Protein 3SV0 (pdb70)

Radius of gyration: 19.63 Å; Cα contacts (8 Å, |Δi|>4): 480; chains: 1; bounding box: 46×48×53 Å

InterPro domains:
  IPR000719 Protein kinase domain [PF00069] (10-227)
  IPR000719 Protein kinase domain [PS50011] (9-278)
  IPR000719 Protein kinase domain [SM00220] (9-287)
  IPR008271 Serine/threonine-protein kinase, active site [PS00108] (124-136)
  IPR011009 Protein kinase-like domain superfamily [SSF56112] (5-290)
  IPR017441 Protein kinase, ATP binding site [PS00107] (15-38)
  IPR050235 Casein kinase 1/Serine/threonine-protein kinase-like [PTHR11909] (13-423)

Structure (mmCIF, N/CA/C/O backbone):
data_3SV0
#
_entry.id   3SV0
#
_cell.length_a   108.828
_cell.length_b   69.604
_cell.length_c   55.849
_cell.angle_alpha   90.00
_cell.angle_beta   109.47
_cell.angle_gamma   90.00
#
_symmetry.space_group_name_H-M   'C 1 2 1'
#
loop_
_entity.id
_entity.type
_entity.pdbx_description
1 polymer 'Casein kinase I-like'
2 water water
#
loop_
_atom_site.group_PDB
_atom_site.id
_atom_site.type_symbol
_atom_site.label_atom_id
_atom_site.label_alt_id
_atom_site.label_comp_id
_atom_site.label_asym_id
_atom_site.label_entity_id
_atom_site.label_seq_id
_atom_site.pdbx_PDB_ins_code
_atom_site.Cartn_x
_atom_site.Cartn_y
_atom_site.Cartn_z
_atom_site.occupancy
_atom_site.B_iso_or_equiv
_atom_site.auth_seq_id
_atom_site.auth_comp_id
_atom_site.auth_asym_id
_atom_site.auth_atom_id
_atom_site.pdbx_PDB_model_num
ATOM 1 N N . GLU A 1 2 ? 41.298 -0.849 40.666 1.00 69.50 2 GLU A N 1
ATOM 2 C CA . GLU A 1 2 ? 41.962 0.161 39.794 1.00 69.37 2 GLU A CA 1
ATOM 3 C C . GLU A 1 2 ? 40.911 1.211 39.346 1.00 68.22 2 GLU A C 1
ATOM 4 O O . GLU A 1 2 ? 40.173 1.697 40.213 1.00 68.32 2 GLU A O 1
ATOM 10 N N . PRO A 1 3 ? 40.852 1.587 38.032 1.00 66.95 3 PRO A N 1
ATOM 11 C CA . PRO A 1 3 ? 39.707 2.402 37.563 1.00 65.70 3 PRO A CA 1
ATOM 12 C C . PRO A 1 3 ? 38.304 1.830 37.874 1.00 64.08 3 PRO A C 1
ATOM 13 O O . PRO A 1 3 ? 37.984 0.701 37.493 1.00 64.05 3 PRO A O 1
ATOM 17 N N . ARG A 1 4 ? 37.501 2.632 38.571 1.00 61.98 4 ARG A N 1
ATOM 18 C CA . ARG A 1 4 ? 36.124 2.291 38.940 1.00 59.99 4 ARG A CA 1
ATOM 19 C C . ARG A 1 4 ? 35.152 3.386 38.473 1.00 57.84 4 ARG A C 1
ATOM 20 O O . ARG A 1 4 ? 35.511 4.555 38.409 1.00 57.78 4 ARG A O 1
ATOM 28 N N . VAL A 1 5 ? 33.924 2.998 38.150 1.00 55.19 5 VAL A N 1
ATOM 29 C CA . VAL A 1 5 ? 32.852 3.930 37.798 1.00 52.50 5 VAL A CA 1
ATOM 30 C C . VAL A 1 5 ? 31.841 3.863 38.923 1.00 52.07 5 VAL A C 1
ATOM 31 O O . VAL A 1 5 ? 31.439 2.766 39.361 1.00 51.59 5 VAL A O 1
ATOM 35 N N . GLY A 1 6 ? 31.431 5.033 39.396 1.00 50.42 6 GLY A N 1
ATOM 36 C CA . GLY A 1 6 ? 30.772 5.148 40.673 1.00 49.91 6 GLY A CA 1
ATOM 37 C C . GLY A 1 6 ? 31.739 4.489 41.639 1.00 50.14 6 GLY A C 1
ATOM 38 O O . GLY A 1 6 ? 32.981 4.494 41.446 1.00 50.58 6 GLY A O 1
ATOM 39 N N . ASN A 1 7 ? 31.208 3.869 42.656 1.00 49.09 7 ASN A N 1
ATOM 40 C CA . ASN A 1 7 ? 32.122 3.029 43.421 1.00 49.33 7 ASN A CA 1
ATOM 41 C C . ASN A 1 7 ? 31.676 1.589 43.228 1.00 48.44 7 ASN A C 1
ATOM 42 O O . ASN A 1 7 ? 31.792 0.800 44.155 1.00 48.41 7 ASN A O 1
ATOM 47 N N . LYS A 1 8 ? 31.151 1.254 42.031 1.00 47.27 8 LYS A N 1
ATOM 48 C CA . LYS A 1 8 ? 30.451 -0.057 41.831 1.00 47.47 8 LYS A CA 1
ATOM 49 C C . LYS A 1 8 ? 30.879 -0.922 40.637 1.00 46.43 8 LYS A C 1
ATOM 50 O O . LYS A 1 8 ? 30.623 -2.139 40.636 1.00 47.10 8 LYS A O 1
ATOM 56 N N . PHE A 1 9 ? 31.470 -0.320 39.612 1.00 44.79 9 PHE A N 1
ATOM 57 C CA . PHE A 1 9 ? 31.970 -1.079 38.446 1.00 44.69 9 PHE A CA 1
ATOM 58 C C . PHE A 1 9 ? 33.436 -0.777 38.213 1.00 46.28 9 PHE A C 1
ATOM 59 O O . PHE A 1 9 ? 33.898 0.313 38.529 1.00 45.56 9 PHE A O 1
ATOM 67 N N . ARG A 1 10 ? 34.152 -1.743 37.649 1.00 48.19 10 ARG A N 1
ATOM 68 C CA . ARG A 1 10 ? 35.537 -1.573 37.228 1.00 50.38 10 ARG A CA 1
ATOM 69 C C . ARG A 1 10 ? 35.521 -1.511 35.700 1.00 51.74 10 ARG A C 1
ATOM 70 O O . ARG A 1 10 ? 34.729 -2.235 35.095 1.00 51.07 10 ARG A O 1
ATOM 78 N N . LEU A 1 11 ? 36.360 -0.667 35.080 1.00 53.96 11 LEU A N 1
ATOM 79 C CA . LEU A 1 11 ? 36.491 -0.588 33.586 1.00 57.35 11 LEU A CA 1
ATOM 80 C C . LEU A 1 11 ? 37.554 -1.518 32.998 1.00 59.57 11 LEU A C 1
ATOM 81 O O . LEU A 1 11 ? 38.633 -1.630 33.579 1.00 60.61 11 LEU A O 1
ATOM 86 N N . GLY A 1 12 ? 37.327 -2.095 31.813 1.00 61.78 12 GLY A N 1
ATOM 87 C CA . GLY A 1 12 ? 38.337 -2.982 31.198 1.00 64.26 12 GLY A CA 1
ATOM 88 C C . GLY A 1 12 ? 38.570 -2.898 29.688 1.00 66.27 12 GLY A C 1
ATOM 89 O O . GLY A 1 12 ? 38.634 -1.815 29.132 1.00 66.78 12 GLY A O 1
ATOM 90 N N . ARG A 1 13 ? 38.732 -4.048 29.035 1.00 68.27 13 ARG A N 1
ATOM 91 C CA . ARG A 1 13 ? 38.875 -4.133 27.572 1.00 70.73 13 ARG A CA 1
ATOM 92 C C . ARG A 1 13 ? 38.004 -3.108 26.851 1.00 71.29 13 ARG A C 1
ATOM 93 O O . ARG A 1 13 ? 36.801 -3.043 27.102 1.00 71.39 13 ARG A O 1
ATOM 101 N N . LYS A 1 14 ? 38.604 -2.334 25.947 1.00 71.92 14 LYS A N 1
ATOM 102 C CA . LYS A 1 14 ? 37.852 -1.486 25.008 1.00 72.70 14 LYS A CA 1
ATOM 103 C C . LYS A 1 14 ? 37.137 -2.269 23.906 1.00 73.19 14 LYS A C 1
ATOM 104 O O . LYS A 1 14 ? 37.620 -2.330 22.776 1.00 73.34 14 LYS A O 1
ATOM 110 N N . ILE A 1 15 ? 35.972 -2.827 24.208 1.00 73.77 15 ILE A N 1
ATOM 111 C CA . ILE A 1 15 ? 35.217 -3.604 23.217 1.00 74.53 15 ILE A CA 1
ATOM 112 C C . ILE A 1 15 ? 34.580 -2.822 22.049 1.00 75.23 15 ILE A C 1
ATOM 113 O O . ILE A 1 15 ? 33.709 -3.345 21.350 1.00 75.42 15 ILE A O 1
ATOM 118 N N . GLY A 1 16 ? 35.007 -1.585 21.816 1.00 76.01 16 GLY A N 1
ATOM 119 C CA . GLY A 1 16 ? 34.520 -0.840 20.646 1.00 76.73 16 GLY A CA 1
ATOM 120 C C . GLY A 1 16 ? 34.206 0.625 20.888 1.00 77.14 16 GLY A C 1
ATOM 121 O O . GLY A 1 16 ? 34.670 1.219 21.867 1.00 77.35 16 GLY A O 1
ATOM 122 N N . SER A 1 17 ? 33.423 1.208 19.980 1.00 77.56 17 SER A N 1
ATOM 123 C CA . SER A 1 17 ? 33.022 2.617 20.071 1.00 77.82 17 SER A CA 1
ATOM 124 C C . SER A 1 17 ? 31.658 2.898 19.402 1.00 78.06 17 SER A C 1
ATOM 125 O O . SER A 1 17 ? 30.813 1.997 19.285 1.00 78.26 17 SER A O 1
ATOM 128 N N . GLY A 1 18 ? 31.454 4.148 18.984 1.00 78.03 18 GLY A N 1
ATOM 129 C CA . GLY A 1 18 ? 30.196 4.611 18.392 1.00 77.64 18 GLY A CA 1
ATOM 130 C C . GLY A 1 18 ? 30.288 6.116 18.218 1.00 77.31 18 GLY A C 1
ATOM 131 O O . GLY A 1 18 ? 31.328 6.704 18.533 1.00 77.22 18 GLY A O 1
ATOM 132 N N . SER A 1 19 ? 29.211 6.742 17.731 1.00 77.08 19 SER A N 1
ATOM 133 C CA . SER A 1 19 ? 29.197 8.200 17.498 1.00 76.91 19 SER A CA 1
ATOM 134 C C . SER A 1 19 ? 29.517 9.022 18.770 1.00 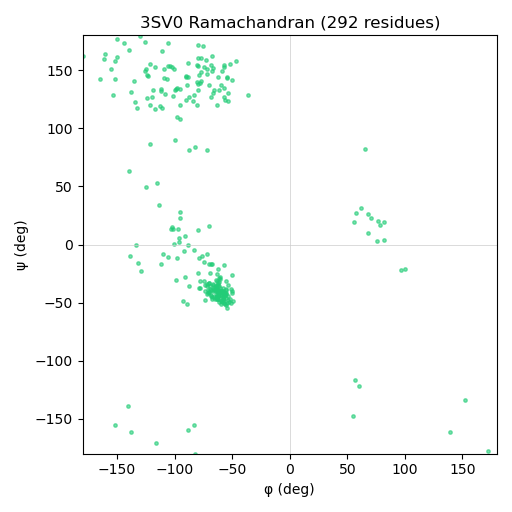76.40 19 SER A C 1
ATOM 135 O O . SER A 1 19 ? 30.395 9.888 18.748 1.00 76.50 19 SER A O 1
ATOM 138 N N . PHE A 1 20 ? 28.820 8.721 19.870 1.00 75.68 20 PHE A N 1
ATOM 139 C CA . PHE A 1 20 ? 29.074 9.340 21.190 1.00 74.93 20 PHE A CA 1
ATOM 140 C C . PHE A 1 20 ? 30.555 9.315 21.660 1.00 74.43 20 PHE A C 1
ATOM 141 O O . PHE A 1 20 ? 31.062 10.311 22.215 1.00 74.69 20 PHE A O 1
ATOM 149 N N . GLY A 1 21 ? 31.224 8.180 21.440 1.00 73.48 21 GLY A N 1
ATOM 150 C CA . GLY A 1 21 ? 32.559 7.926 21.974 1.00 72.33 21 GLY A CA 1
ATOM 151 C C . GLY A 1 21 ? 32.795 6.438 22.180 1.00 71.92 21 GLY A C 1
ATOM 152 O O . GLY A 1 21 ? 32.459 5.614 21.318 1.00 71.92 21 GLY A O 1
ATOM 153 N N . GLU A 1 22 ? 33.339 6.084 23.340 1.00 70.82 22 GLU A N 1
ATOM 154 C CA . GLU A 1 22 ? 33.895 4.747 23.525 1.00 69.96 22 GLU A CA 1
ATOM 155 C C . GLU A 1 22 ? 33.060 3.759 24.356 1.00 68.10 22 GLU A C 1
ATOM 156 O O . GLU A 1 22 ? 32.258 4.164 25.214 1.00 67.50 22 GLU A O 1
ATOM 162 N N . ILE A 1 23 ? 33.262 2.467 24.067 1.00 65.65 23 ILE A N 1
ATOM 163 C CA . ILE A 1 23 ? 32.602 1.358 24.773 1.00 63.50 23 ILE A CA 1
ATOM 164 C C . ILE A 1 23 ? 33.642 0.439 25.434 1.00 62.25 23 ILE A C 1
ATOM 165 O O . ILE A 1 23 ? 34.582 -0.029 24.771 1.00 61.96 23 ILE A O 1
ATOM 170 N N . TYR A 1 24 ? 33.474 0.207 26.738 1.00 60.26 24 TYR A N 1
ATOM 171 C CA . TYR A 1 24 ? 34.371 -0.644 27.543 1.00 59.25 24 TYR A CA 1
ATOM 172 C C . TYR A 1 24 ? 33.638 -1.822 28.194 1.00 57.62 24 TYR A C 1
ATOM 173 O O . TYR A 1 24 ? 32.432 -1.760 28.454 1.00 56.57 24 TYR A O 1
ATOM 182 N N . LEU A 1 25 ? 34.378 -2.886 28.496 1.00 55.97 25 LEU A N 1
ATOM 183 C CA . LEU A 1 25 ? 33.806 -4.048 29.157 1.00 54.50 25 LEU A CA 1
ATOM 184 C C . LEU A 1 25 ? 34.016 -3.949 30.665 1.00 53.43 25 LEU A C 1
ATOM 185 O O . LEU A 1 25 ? 35.129 -4.103 31.151 1.00 54.95 25 LEU A O 1
ATOM 190 N N . GLY A 1 26 ? 32.952 -3.696 31.420 1.00 51.06 26 GLY A N 1
ATOM 191 C CA . GLY A 1 26 ? 33.115 -3.466 32.845 1.00 48.21 26 GLY A CA 1
ATOM 192 C C . GLY A 1 26 ? 32.655 -4.652 33.646 1.00 47.21 26 GLY A C 1
ATOM 193 O O . GLY A 1 26 ? 32.103 -5.605 33.079 1.00 46.91 26 GLY A O 1
ATOM 194 N N . THR A 1 27 ? 32.877 -4.615 34.963 1.00 45.72 27 THR A N 1
ATOM 195 C CA . THR A 1 27 ? 32.363 -5.672 35.818 1.00 45.87 27 THR A CA 1
ATOM 196 C C . THR A 1 27 ? 31.781 -5.088 37.097 1.00 45.05 27 THR A C 1
ATOM 197 O O . THR A 1 27 ? 32.412 -4.248 37.735 1.00 46.52 27 THR A O 1
ATOM 201 N N . ASN A 1 28 ? 30.575 -5.501 37.463 1.00 44.34 28 ASN A N 1
ATOM 202 C CA . ASN A 1 28 ? 30.037 -5.119 38.749 1.00 44.59 28 ASN A CA 1
ATOM 203 C C . ASN A 1 28 ? 30.945 -5.682 39.865 1.00 45.48 28 ASN A C 1
ATOM 204 O O . ASN A 1 28 ? 31.381 -6.834 39.801 1.00 44.12 28 ASN A O 1
ATOM 209 N N . ILE A 1 29 ? 31.289 -4.848 40.843 1.00 47.09 29 ILE A N 1
ATOM 210 C CA . ILE A 1 29 ? 32.265 -5.254 41.908 1.00 48.70 29 ILE A CA 1
ATOM 211 C C . ILE A 1 29 ? 31.704 -6.253 42.938 1.00 49.03 29 ILE A C 1
ATOM 212 O O . ILE A 1 29 ? 32.415 -7.164 43.347 1.00 50.07 29 ILE A O 1
ATOM 217 N N . GLN A 1 30 ? 30.450 -6.084 43.353 1.00 49.09 30 GLN A N 1
ATOM 218 C CA . GLN A 1 30 ? 29.840 -7.006 44.309 1.00 49.72 30 GLN A CA 1
ATOM 219 C C . GLN A 1 30 ? 29.476 -8.378 43.706 1.00 49.19 30 GLN A C 1
ATOM 220 O O . GLN A 1 30 ? 29.551 -9.404 44.415 1.00 48.56 30 GLN A O 1
ATOM 226 N N . THR A 1 31 ? 29.063 -8.386 42.429 1.00 47.37 31 THR A N 1
ATOM 227 C CA . THR A 1 31 ? 28.437 -9.571 41.825 1.00 46.80 31 THR A CA 1
ATOM 228 C C . THR A 1 31 ? 29.312 -10.221 40.749 1.00 46.19 31 THR A C 1
ATOM 229 O O . THR A 1 31 ? 29.088 -11.379 40.357 1.00 45.33 31 THR A O 1
ATOM 233 N N . ASN A 1 32 ? 30.293 -9.455 40.283 1.00 44.30 32 ASN A N 1
ATOM 234 C CA . ASN A 1 32 ? 31.198 -9.855 39.221 1.00 44.23 32 ASN A CA 1
ATOM 235 C C . ASN A 1 32 ? 30.558 -9.997 37.863 1.00 42.96 32 ASN A C 1
ATOM 236 O O . ASN A 1 32 ? 31.206 -10.480 36.943 1.00 42.60 32 ASN A O 1
ATOM 241 N N . GLU A 1 33 ? 29.307 -9.554 37.734 1.00 42.48 33 GLU A N 1
ATOM 242 C CA . GLU A 1 33 ? 28.597 -9.523 36.435 1.00 41.60 33 GLU A CA 1
ATOM 243 C C . GLU A 1 33 ? 29.235 -8.550 35.461 1.00 40.79 33 GLU A C 1
ATOM 244 O O . GLU A 1 33 ? 29.533 -7.422 35.814 1.00 39.49 33 GLU A O 1
ATOM 250 N N . GLU A 1 34 ? 29.444 -8.989 34.232 1.00 40.59 34 GLU A N 1
ATOM 251 C CA . GLU A 1 34 ? 29.963 -8.110 33.181 1.00 40.38 34 GLU A CA 1
ATOM 252 C C . GLU A 1 34 ? 28.889 -7.220 32.559 1.00 38.95 34 GLU A C 1
ATOM 253 O O . GLU A 1 34 ? 27.760 -7.619 32.350 1.00 38.93 34 GLU A O 1
ATOM 259 N N . VAL A 1 35 ? 29.256 -5.981 32.291 1.00 37.90 35 VAL A N 1
ATOM 260 C CA . VAL A 1 35 ? 28.280 -4.986 31.864 1.00 36.18 35 VAL A CA 1
ATOM 261 C C . VAL A 1 35 ? 28.995 -4.189 30.771 1.00 36.42 35 VAL A C 1
ATOM 262 O O . VAL A 1 35 ? 30.191 -4.356 30.603 1.00 35.62 35 VAL A O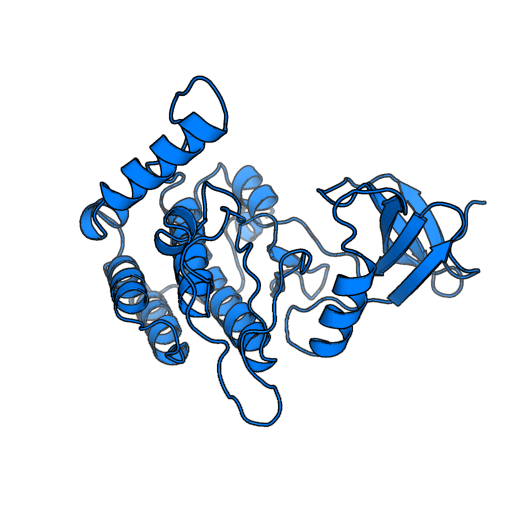 1
ATOM 266 N N . ALA A 1 36 ? 28.257 -3.373 30.022 1.00 35.57 36 ALA A N 1
ATOM 267 C CA . ALA A 1 36 ? 28.865 -2.479 29.045 1.00 35.12 36 ALA A CA 1
ATOM 268 C C . ALA A 1 36 ? 28.960 -1.074 29.641 1.00 36.23 36 ALA A C 1
ATOM 269 O O . ALA A 1 36 ? 27.982 -0.556 30.190 1.00 34.84 36 ALA A O 1
ATOM 271 N N . ILE A 1 37 ? 30.133 -0.454 29.504 1.00 36.83 37 ILE A N 1
ATOM 272 C CA . ILE A 1 37 ? 30.344 0.913 29.968 1.00 38.59 37 ILE A CA 1
ATOM 273 C C . ILE A 1 37 ? 30.552 1.826 28.737 1.00 39.79 37 ILE A C 1
ATOM 274 O O . ILE A 1 37 ? 31.447 1.583 27.929 1.00 40.30 37 ILE A O 1
ATOM 279 N N . LYS A 1 38 ? 29.678 2.812 28.570 1.00 39.66 38 LYS A N 1
ATOM 280 C CA . LYS A 1 38 ? 29.796 3.792 27.481 1.00 39.85 38 LYS A CA 1
ATOM 281 C C . LYS A 1 38 ? 30.215 5.140 28.091 1.00 39.96 38 LYS A C 1
ATOM 282 O O . LYS A 1 38 ? 29.647 5.594 29.097 1.00 36.88 38 LYS A O 1
ATOM 288 N N . LEU A 1 39 ? 31.264 5.724 27.507 1.00 40.64 39 LEU A N 1
ATOM 289 C CA . LEU A 1 39 ? 31.860 6.977 27.956 1.00 42.16 39 LEU A CA 1
ATOM 290 C C . LEU A 1 39 ? 31.760 8.025 26.840 1.00 42.13 39 LEU A C 1
ATOM 291 O O . LEU A 1 39 ? 32.107 7.757 25.680 1.00 42.10 39 LEU A O 1
ATOM 296 N N . GLU A 1 40 ? 31.323 9.223 27.202 1.00 40.93 40 GLU A N 1
ATOM 297 C CA . GLU A 1 40 ? 31.117 10.301 26.255 1.00 40.81 40 GLU A CA 1
ATOM 298 C C . GLU A 1 40 ? 31.727 11.550 26.857 1.00 40.94 40 GLU A C 1
ATOM 299 O O . GLU A 1 40 ? 31.378 11.955 27.970 1.00 39.37 40 GLU A O 1
ATOM 305 N N . ASN A 1 41 ? 32.671 12.147 26.126 1.00 41.43 41 ASN A N 1
ATOM 306 C CA . ASN A 1 41 ? 33.261 13.408 26.559 1.00 40.71 41 ASN A CA 1
ATOM 307 C C . ASN A 1 41 ? 32.214 14.494 26.772 1.00 40.19 41 ASN A C 1
ATOM 308 O O . ASN A 1 41 ? 31.459 14.801 25.861 1.00 40.75 41 ASN A O 1
ATOM 313 N N . VAL A 1 42 ? 32.172 15.087 27.959 1.00 40.59 42 VAL A N 1
ATOM 314 C CA . VAL A 1 42 ? 31.179 16.128 28.274 1.00 41.10 42 VAL A CA 1
ATOM 315 C C . VAL A 1 42 ? 31.235 17.314 27.304 1.00 43.91 42 VAL A C 1
ATOM 316 O O . VAL A 1 42 ? 30.296 18.106 27.209 1.00 43.81 42 VAL A O 1
ATOM 320 N N . LYS A 1 43 ? 32.342 17.419 26.587 1.00 45.89 43 LYS A N 1
ATOM 321 C CA . LYS A 1 43 ? 32.507 18.475 25.595 1.00 49.32 43 LYS A CA 1
ATOM 322 C C . LYS A 1 43 ? 31.782 18.181 24.255 1.00 50.71 43 LYS A C 1
ATOM 323 O O . LYS A 1 43 ? 31.428 19.129 23.567 1.00 51.05 43 LYS A O 1
ATOM 329 N N . THR A 1 44 ? 31.525 16.913 23.891 1.00 52.28 44 THR A N 1
ATOM 330 C CA . THR A 1 44 ? 31.019 16.616 22.513 1.00 54.12 44 THR A CA 1
ATOM 331 C C . THR A 1 44 ? 29.880 17.525 22.046 1.00 54.43 44 THR A C 1
ATOM 332 O O . THR A 1 44 ? 29.158 18.132 22.853 1.00 54.76 44 THR A O 1
ATOM 336 N N . LYS A 1 45 ? 29.737 17.603 20.727 1.00 55.05 45 LYS A N 1
ATOM 337 C CA . LYS A 1 45 ? 28.834 18.556 20.093 1.00 55.66 45 LYS A CA 1
ATOM 338 C C . LYS A 1 45 ? 27.412 18.043 20.183 1.00 54.84 45 LYS A C 1
ATOM 339 O O . LYS A 1 45 ? 26.460 18.816 20.378 1.00 55.20 45 LYS A O 1
ATOM 345 N N . HIS A 1 46 ? 27.265 16.729 20.043 1.00 53.21 46 HIS A N 1
ATOM 346 C CA . HIS A 1 46 ? 25.963 16.122 20.183 1.00 52.04 46 HIS A CA 1
ATOM 347 C C . HIS A 1 46 ? 26.067 15.086 21.320 1.00 49.67 46 HIS A C 1
ATOM 348 O O . HIS A 1 46 ? 26.358 13.918 21.061 1.00 50.13 46 HIS A O 1
ATOM 355 N N . PRO A 1 47 ? 25.867 15.532 22.584 1.00 47.22 47 PRO A N 1
ATOM 356 C CA . PRO A 1 47 ? 25.831 14.587 23.710 1.00 44.87 47 PRO A CA 1
ATOM 357 C C . PRO A 1 47 ? 24.560 13.750 23.643 1.00 42.72 47 PRO A C 1
ATOM 358 O O . PRO A 1 47 ? 23.473 14.277 23.356 1.00 41.32 47 PRO A O 1
ATOM 362 N N . GLN A 1 48 ? 24.669 12.447 23.894 1.00 40.07 48 GLN A N 1
ATOM 363 C CA . GLN A 1 48 ? 23.453 11.609 23.813 1.00 37.30 48 GLN A CA 1
ATOM 364 C C . GLN A 1 48 ? 23.232 10.688 24.994 1.00 34.94 48 GLN A C 1
ATOM 365 O O . GLN A 1 48 ? 22.120 10.190 25.171 1.00 32.95 48 GLN A O 1
ATOM 371 N N . LEU A 1 49 ? 24.272 10.482 25.800 1.00 32.44 49 LEU A N 1
ATOM 372 C CA . LEU A 1 49 ? 24.188 9.456 26.838 1.00 33.14 49 LEU A CA 1
ATOM 373 C C . LEU A 1 49 ? 23.124 9.741 27.900 1.00 31.56 49 LEU A C 1
ATOM 374 O O . LEU A 1 49 ? 22.449 8.841 28.300 1.00 32.32 49 LEU A O 1
ATOM 379 N N . LEU A 1 50 ? 22.931 10.999 28.275 1.00 30.85 50 LEU A N 1
ATOM 380 C CA . LEU A 1 50 ? 21.991 11.329 29.334 1.00 30.74 50 LEU A CA 1
ATOM 381 C C . LEU A 1 50 ? 20.582 11.155 28.773 1.00 30.27 50 LEU A C 1
ATOM 382 O O . LEU A 1 50 ? 19.701 10.553 29.391 1.00 29.90 50 LEU A O 1
ATOM 387 N N . TYR A 1 51 ? 20.374 11.717 27.581 1.00 30.72 51 TYR A N 1
ATOM 388 C CA . TYR A 1 51 ? 19.106 11.526 26.882 1.00 30.47 51 TYR A CA 1
ATOM 389 C C . TYR A 1 51 ? 18.748 10.078 26.729 1.00 28.58 51 TYR A C 1
ATOM 390 O O . TYR A 1 51 ? 17.596 9.688 27.010 1.00 28.66 51 TYR A O 1
ATOM 399 N N . GLU A 1 52 ? 19.714 9.246 26.349 1.00 28.29 52 GLU A N 1
ATOM 400 C CA . GLU A 1 52 ? 19.436 7.799 26.273 1.00 29.05 52 GLU A CA 1
ATOM 401 C C . GLU A 1 52 ? 19.046 7.199 27.618 1.00 29.49 52 GLU A C 1
ATOM 402 O O . GLU A 1 52 ? 18.183 6.324 27.680 1.00 30.46 52 GLU A O 1
ATOM 408 N N . SER A 1 53 ? 19.719 7.622 28.679 1.00 29.10 53 SER A N 1
ATOM 409 C CA . SER A 1 53 ? 19.415 7.019 29.991 1.00 30.13 53 SER A CA 1
ATOM 410 C C . SER A 1 53 ? 17.947 7.234 30.287 1.00 30.28 53 SER A C 1
ATOM 411 O O . SER A 1 53 ? 17.284 6.340 30.749 1.00 31.13 53 SER A O 1
ATOM 414 N N . LYS A 1 54 ? 17.430 8.397 29.906 1.00 30.48 54 LYS A N 1
ATOM 415 C CA . LYS A 1 54 ? 16.020 8.714 30.137 1.00 31.10 54 LYS A CA 1
ATOM 416 C C . LYS A 1 54 ? 15.070 7.914 29.228 1.00 30.41 54 LYS A C 1
ATOM 417 O O . LYS A 1 54 ? 13.989 7.431 29.674 1.00 30.72 54 LYS A O 1
ATOM 423 N N . ILE A 1 55 ? 15.429 7.788 27.945 1.00 29.10 55 ILE A N 1
ATOM 424 C CA . ILE A 1 55 ? 14.611 6.991 27.048 1.00 29.26 55 ILE A CA 1
ATOM 425 C C . ILE A 1 55 ? 14.592 5.532 27.482 1.00 29.47 55 ILE A C 1
ATOM 426 O O . ILE A 1 55 ? 13.511 4.942 27.531 1.00 28.92 55 ILE A O 1
ATOM 431 N N . TYR A 1 56 ? 15.756 4.982 27.834 1.00 30.11 56 TYR A N 1
ATOM 432 C CA . TYR A 1 56 ? 15.777 3.576 28.298 1.00 31.10 56 TYR A CA 1
ATOM 433 C C . TYR A 1 56 ? 14.960 3.364 29.581 1.00 31.74 56 TYR A C 1
ATOM 434 O O . TYR A 1 56 ? 14.374 2.294 29.745 1.00 32.02 56 TYR A O 1
ATOM 443 N N . ARG A 1 57 ? 14.915 4.361 30.471 1.00 32.62 57 ARG A N 1
ATOM 444 C CA . ARG A 1 57 ? 13.955 4.287 31.615 1.00 33.14 57 ARG A CA 1
ATOM 445 C C . ARG A 1 57 ? 12.521 4.234 31.155 1.00 32.68 57 ARG A C 1
ATOM 446 O O . ARG A 1 57 ? 11.735 3.441 31.687 1.00 32.35 57 ARG A O 1
ATOM 454 N N . ILE A 1 58 ? 12.158 5.076 30.186 1.00 31.55 58 ILE A N 1
ATOM 455 C CA . ILE A 1 58 ? 10.819 5.030 29.654 1.00 32.40 58 ILE A CA 1
ATOM 456 C C . ILE A 1 58 ? 10.484 3.652 29.012 1.00 32.57 58 ILE A C 1
ATOM 457 O O . ILE A 1 58 ? 9.355 3.121 29.145 1.00 31.15 58 ILE A O 1
ATOM 462 N N . LEU A 1 59 ? 11.471 3.050 28.346 1.00 30.67 59 LEU A N 1
ATOM 463 C CA . LEU A 1 59 ? 11.226 1.787 27.628 1.00 30.71 59 LEU A CA 1
ATOM 464 C C . LEU A 1 59 ? 11.426 0.532 28.468 1.00 31.09 59 LEU A C 1
ATOM 465 O O . LEU A 1 59 ? 11.291 -0.584 28.002 1.00 30.19 59 LEU A O 1
ATOM 470 N N . GLN A 1 60 ? 11.794 0.710 29.727 1.00 31.83 60 GLN A N 1
ATOM 471 C CA . GLN A 1 60 ? 12.249 -0.425 30.532 1.00 31.93 60 GLN A CA 1
ATOM 472 C C . GLN A 1 60 ? 11.145 -1.459 30.616 1.00 31.43 60 GLN A C 1
ATOM 473 O O . GLN A 1 60 ? 9.973 -1.116 30.768 1.00 31.68 60 GLN A O 1
ATOM 479 N N . GLY A 1 61 ? 11.520 -2.718 30.476 1.00 31.88 61 GLY A N 1
ATOM 480 C CA . GLY A 1 61 ? 10.577 -3.846 30.572 1.00 31.83 61 GLY A CA 1
ATOM 481 C C . GLY A 1 61 ? 10.037 -4.365 29.250 1.00 32.36 61 GLY A C 1
ATOM 482 O O . GLY A 1 61 ? 9.611 -5.532 29.166 1.00 33.26 61 GLY A O 1
ATOM 483 N N . GLY A 1 62 ? 10.074 -3.532 28.193 1.00 31.17 62 GLY A N 1
ATOM 484 C CA . GLY A 1 62 ? 9.802 -4.050 26.826 1.00 29.92 62 GLY A CA 1
ATOM 485 C C . GLY A 1 62 ? 10.685 -5.222 26.423 1.00 28.97 62 GLY A C 1
ATOM 486 O O . GLY A 1 62 ? 11.850 -5.265 26.783 1.00 28.09 62 GLY A O 1
ATOM 487 N N . THR A 1 63 ? 10.136 -6.192 25.688 1.00 28.40 63 THR A N 1
ATOM 488 C CA . THR A 1 63 ? 10.988 -7.260 25.138 1.00 30.34 63 THR A CA 1
ATOM 489 C C . THR A 1 63 ? 12.108 -6.669 24.264 1.00 27.81 63 THR A C 1
ATOM 490 O O . THR A 1 63 ? 11.839 -5.798 23.442 1.00 28.03 63 THR A O 1
ATOM 494 N N . GLY A 1 64 ? 13.343 -7.130 24.425 1.00 27.00 64 GLY A N 1
ATOM 495 C CA . GLY A 1 64 ? 14.451 -6.679 23.582 1.00 27.11 64 GLY A CA 1
ATOM 496 C C . GLY A 1 64 ? 14.874 -5.233 23.855 1.00 28.61 64 GLY A C 1
ATOM 497 O O . GLY A 1 64 ? 15.513 -4.583 23.006 1.00 24.48 64 GLY A O 1
ATOM 498 N N . ILE A 1 65 ? 14.558 -4.732 25.059 1.00 27.29 65 ILE A N 1
ATOM 499 C CA . ILE A 1 65 ? 15.072 -3.398 25.417 1.00 28.33 65 ILE A CA 1
ATOM 500 C C . ILE A 1 65 ? 16.086 -3.651 26.517 1.00 30.16 65 ILE A C 1
ATOM 501 O O . ILE A 1 65 ? 15.717 -4.205 27.574 1.00 32.18 65 ILE A O 1
ATOM 506 N N . PRO A 1 66 ? 17.380 -3.316 26.299 1.00 29.85 66 PRO A N 1
ATOM 507 C CA . PRO A 1 66 ? 18.343 -3.646 27.351 1.00 29.62 66 PRO A CA 1
ATOM 508 C C . PRO A 1 66 ? 18.151 -2.703 28.574 1.00 30.28 66 PRO A C 1
ATOM 509 O O . PRO A 1 66 ? 17.559 -1.596 28.452 1.00 28.29 66 PRO A O 1
ATOM 513 N N . ASN A 1 67 ? 18.624 -3.139 29.738 1.00 29.87 67 ASN A N 1
ATOM 514 C CA . ASN A 1 67 ? 18.514 -2.318 30.950 1.00 30.35 67 ASN A CA 1
ATOM 515 C C . ASN A 1 67 ? 19.711 -1.400 31.160 1.00 29.08 67 ASN A C 1
ATOM 516 O O . ASN A 1 67 ? 20.857 -1.736 30.831 1.00 31.44 67 ASN A O 1
ATOM 521 N N . VAL A 1 68 ? 19.464 -0.211 31.691 1.00 29.69 68 VAL A N 1
ATOM 522 C CA . VAL A 1 68 ? 20.560 0.651 32.116 1.00 28.57 68 VAL A CA 1
ATOM 523 C C . VAL A 1 68 ? 20.855 0.297 33.586 1.00 29.06 68 VAL A C 1
ATOM 524 O O . VAL A 1 68 ? 19.907 0.134 34.381 1.00 28.06 68 VAL A O 1
ATOM 528 N N . ARG A 1 69 ? 22.137 0.194 33.945 1.00 27.75 69 ARG A N 1
ATOM 529 C CA . ARG A 1 69 ? 22.482 -0.104 35.355 1.00 30.15 69 ARG A CA 1
ATOM 530 C C . ARG A 1 69 ? 22.851 1.136 36.117 1.00 29.60 69 ARG A C 1
ATOM 531 O O . ARG A 1 69 ? 22.696 1.192 37.353 1.00 27.33 69 ARG A O 1
ATOM 539 N N . TRP A 1 70 ? 23.416 2.109 35.397 1.00 29.26 70 TRP A N 1
ATOM 540 C CA . TRP A 1 70 ? 23.951 3.333 36.081 1.00 28.93 70 TRP A CA 1
ATOM 541 C C . TRP A 1 70 ? 24.189 4.433 35.070 1.00 28.55 70 TRP A C 1
ATOM 542 O O . TRP A 1 70 ? 24.719 4.192 33.967 1.00 27.64 70 TRP A O 1
ATOM 553 N N . PHE A 1 71 ? 23.906 5.663 35.482 1.00 27.57 71 PHE A N 1
ATOM 554 C CA . PHE A 1 71 ? 24.315 6.808 34.679 1.00 26.33 71 PHE A CA 1
ATOM 555 C C . PHE A 1 71 ? 24.912 7.869 35.582 1.00 26.87 71 PHE A C 1
ATOM 556 O O . PHE A 1 71 ? 24.425 8.086 36.688 1.00 26.54 71 PHE A O 1
ATOM 564 N N . GLY A 1 72 ? 25.974 8.532 35.124 1.00 27.84 72 GLY A N 1
ATOM 565 C CA . GLY A 1 72 ? 26.409 9.749 35.831 1.00 26.50 72 GLY A CA 1
ATOM 566 C C . GLY A 1 72 ? 27.614 10.351 35.153 1.00 28.25 72 GLY A C 1
ATOM 567 O O . GLY A 1 72 ? 28.294 9.677 34.368 1.00 27.30 72 GLY A O 1
ATOM 568 N N . VAL A 1 73 ? 27.851 11.620 35.471 1.00 28.60 73 VAL A N 1
ATOM 569 C CA . VAL A 1 73 ? 28.987 12.381 35.011 1.00 30.31 73 VAL A CA 1
ATOM 570 C C . VAL A 1 73 ? 30.087 12.098 36.012 1.00 32.05 73 VAL A C 1
ATOM 571 O O . VAL A 1 73 ? 29.856 12.225 37.218 1.00 30.51 73 VAL A O 1
ATOM 575 N N . GLU A 1 74 ? 31.238 11.677 35.523 1.00 31.99 74 GLU A N 1
ATOM 576 C CA . GLU A 1 74 ? 32.390 11.492 36.396 1.00 35.58 74 GLU A CA 1
ATOM 577 C C . GLU A 1 74 ? 33.554 12.163 35.680 1.00 35.98 74 GLU A C 1
ATOM 578 O O . GLU A 1 74 ? 33.897 11.780 34.562 1.00 36.00 74 GLU A O 1
ATOM 584 N N . GLY A 1 75 ? 34.108 13.202 36.320 1.00 37.77 75 GLY A N 1
ATOM 585 C CA . GLY A 1 75 ? 35.242 13.957 35.767 1.00 39.77 75 GLY A CA 1
ATOM 586 C C . GLY A 1 75 ? 34.805 14.556 34.438 1.00 40.38 75 GLY A C 1
ATOM 587 O O . GLY A 1 75 ? 33.790 15.268 34.375 1.00 40.62 75 GLY A O 1
ATOM 588 N N . ASP A 1 76 ? 35.524 14.222 33.372 1.00 39.42 76 ASP A N 1
ATOM 589 C CA . ASP A 1 76 ? 35.208 14.735 32.037 1.00 40.59 76 ASP A CA 1
ATOM 590 C C . ASP A 1 76 ? 34.255 13.885 31.165 1.00 39.05 76 ASP A C 1
ATOM 591 O O . ASP A 1 76 ? 34.065 14.203 30.005 1.00 39.93 76 ASP A O 1
ATOM 596 N N . TYR A 1 77 ? 33.658 12.822 31.699 1.00 38.19 77 TYR A N 1
ATOM 597 C CA . TYR A 1 77 ? 32.746 11.986 30.883 1.00 35.70 77 TYR A CA 1
ATOM 598 C C . TYR A 1 77 ? 31.346 11.858 31.465 1.00 33.18 77 TYR A C 1
ATOM 599 O O . TYR A 1 77 ? 31.192 11.810 32.661 1.00 31.64 77 TYR A O 1
ATOM 608 N N . ASN A 1 78 ? 30.349 11.799 30.598 1.00 31.10 78 ASN A N 1
ATOM 609 C CA . ASN A 1 78 ? 29.070 11.175 30.909 1.00 31.50 78 ASN A CA 1
ATOM 610 C C . ASN A 1 78 ? 29.323 9.704 30.749 1.00 30.96 78 ASN A C 1
ATOM 611 O O . ASN A 1 78 ? 29.925 9.279 29.707 1.00 30.46 78 ASN A O 1
ATOM 616 N N . VAL A 1 79 ? 28.868 8.934 31.742 1.00 30.43 79 VAL A N 1
ATOM 617 C CA . VAL A 1 79 ? 29.110 7.469 31.797 1.00 31.10 79 VAL A CA 1
ATOM 618 C C . VAL A 1 79 ? 27.788 6.710 31.824 1.00 30.96 79 VAL A C 1
ATOM 619 O O . VAL A 1 79 ? 27.001 6.914 32.746 1.00 29.92 79 VAL A O 1
ATOM 623 N N . LEU A 1 80 ? 27.541 5.848 30.832 1.00 29.11 80 LEU A N 1
ATOM 624 C CA . LEU A 1 80 ? 26.314 5.040 30.838 1.00 29.33 80 LEU A CA 1
ATOM 625 C C . LEU A 1 80 ? 26.697 3.597 30.933 1.00 28.75 80 LEU A C 1
ATOM 626 O O . LEU A 1 80 ? 27.361 3.079 30.029 1.00 29.92 80 LEU A O 1
ATOM 631 N N . VAL A 1 81 ? 26.304 2.954 32.024 1.00 27.48 81 VAL A N 1
ATOM 632 C CA . VAL A 1 81 ? 26.546 1.519 32.221 1.00 26.31 81 VAL A CA 1
ATOM 633 C C . VAL A 1 81 ? 25.295 0.746 31.925 1.00 28.37 81 VAL A C 1
ATOM 634 O O . VAL A 1 81 ? 24.223 1.073 32.464 1.00 27.71 81 VAL A O 1
ATOM 638 N N . MET A 1 82 ? 25.384 -0.276 31.056 1.00 28.08 82 MET A N 1
ATOM 639 C CA . MET A 1 82 ? 24.176 -1.041 30.710 1.00 28.99 82 MET A CA 1
ATOM 640 C C . MET A 1 82 ? 24.417 -2.540 30.486 1.00 28.68 82 MET A C 1
ATOM 641 O O . MET A 1 82 ? 25.554 -2.974 30.438 1.00 28.61 82 MET A O 1
ATOM 646 N N . ASP A 1 83 ? 23.351 -3.306 30.297 1.00 29.19 83 ASP A N 1
ATOM 647 C CA . ASP A 1 83 ? 23.511 -4.739 29.972 1.00 30.47 83 ASP A CA 1
ATOM 648 C C . ASP A 1 83 ? 24.498 -4.893 28.801 1.00 30.14 83 ASP A C 1
ATOM 649 O O . ASP A 1 83 ? 24.471 -4.104 27.866 1.00 28.58 83 ASP A O 1
ATOM 654 N N . LEU A 1 84 ? 25.325 -5.930 28.879 1.00 30.40 84 LEU A N 1
ATOM 655 C CA . LEU A 1 84 ? 26.134 -6.398 27.759 1.00 30.90 84 LEU A CA 1
ATOM 656 C C . LEU A 1 84 ? 25.253 -7.216 26.801 1.00 29.66 84 LEU A C 1
ATOM 657 O O . LEU A 1 84 ? 24.397 -7.989 27.242 1.00 30.44 84 LEU A O 1
ATOM 662 N N . LEU A 1 85 ? 25.424 -7.033 25.497 1.00 29.49 85 LEU A N 1
ATOM 663 C CA . LEU A 1 85 ? 24.616 -7.744 24.529 1.00 29.20 85 LEU A CA 1
ATOM 664 C C . LEU A 1 85 ? 25.572 -8.467 23.559 1.00 28.87 85 LEU A C 1
ATOM 665 O O . LEU A 1 85 ? 26.763 -8.243 23.637 1.00 30.01 85 LEU A O 1
ATOM 670 N N . GLY A 1 86 ? 25.046 -9.273 22.647 1.00 28.30 86 GLY A N 1
ATOM 671 C CA . GLY A 1 86 ? 25.857 -10.014 21.667 1.00 28.72 86 GLY A CA 1
ATOM 672 C C . GLY A 1 86 ? 26.124 -9.228 20.394 1.00 28.73 86 GLY A C 1
ATOM 673 O O . GLY A 1 86 ? 26.010 -7.976 20.380 1.00 27.48 86 GLY A O 1
ATOM 674 N N . PRO A 1 87 ? 26.471 -9.939 19.316 1.00 28.48 87 PRO A N 1
ATOM 675 C CA . PRO A 1 87 ? 26.852 -9.242 18.079 1.00 28.84 87 PRO A CA 1
ATOM 676 C C . PRO A 1 87 ? 25.651 -8.485 17.450 1.00 27.50 87 PRO A C 1
ATOM 677 O O . PRO A 1 87 ? 24.505 -8.862 17.652 1.00 27.04 87 PRO A O 1
ATOM 681 N N . SER A 1 88 ? 25.951 -7.424 16.728 1.00 25.76 88 SER A N 1
ATOM 682 C CA . SER A 1 88 ? 24.927 -6.665 15.989 1.00 26.33 88 SER A CA 1
ATOM 683 C C . SER A 1 88 ? 24.560 -7.455 14.723 1.00 25.63 88 SER A C 1
ATOM 684 O O . SER A 1 88 ? 25.346 -8.316 14.288 1.00 26.64 88 SER A O 1
ATOM 687 N N . LEU A 1 89 ? 23.403 -7.151 14.143 1.00 22.98 89 LEU A N 1
ATOM 688 C CA . LEU A 1 89 ? 22.985 -7.792 12.890 1.00 22.80 89 LEU A CA 1
ATOM 689 C C . LEU A 1 89 ? 23.981 -7.477 11.771 1.00 23.74 89 LEU A C 1
ATOM 690 O O . LEU A 1 89 ? 24.052 -8.206 10.809 1.00 24.41 89 LEU A O 1
ATOM 695 N N . GLU A 1 90 ? 24.645 -6.349 11.826 1.00 23.00 90 GLU A N 1
ATOM 696 C CA . GLU A 1 90 ? 25.650 -6.085 10.745 1.00 24.85 90 GLU A CA 1
ATOM 697 C C . GLU A 1 90 ? 26.863 -7.034 10.896 1.00 25.67 90 GLU A C 1
ATOM 698 O O . GLU A 1 90 ? 27.376 -7.529 9.897 1.00 26.17 90 GLU A O 1
ATOM 704 N N . ASP A 1 91 ? 27.292 -7.248 12.159 1.00 25.99 91 ASP A N 1
ATOM 705 C CA . ASP A 1 91 ? 28.318 -8.217 12.484 1.00 28.01 91 ASP A CA 1
ATOM 706 C C . ASP A 1 91 ? 27.909 -9.595 12.011 1.00 27.22 91 ASP A C 1
ATOM 707 O O . ASP A 1 91 ? 28.707 -10.302 11.377 1.00 27.09 91 ASP A O 1
ATOM 712 N N . LEU A 1 92 ? 26.667 -9.997 12.301 1.00 23.49 92 LEU A N 1
ATOM 713 C CA . LEU A 1 92 ? 26.274 -11.324 11.943 1.00 22.60 92 LEU A CA 1
ATOM 714 C C . LEU A 1 92 ? 26.038 -11.447 10.413 1.00 23.51 92 LEU A C 1
ATOM 715 O O . LEU A 1 92 ? 26.248 -12.532 9.835 1.00 22.42 92 LEU A O 1
ATOM 720 N N . PHE A 1 93 ? 25.589 -10.356 9.802 1.00 20.97 93 PHE A N 1
ATOM 721 C CA . PHE A 1 93 ? 25.454 -10.354 8.338 1.00 24.74 93 PHE A CA 1
ATOM 722 C C . PHE A 1 93 ? 26.819 -10.660 7.675 1.00 24.51 93 PHE A C 1
ATOM 723 O O . PHE A 1 93 ? 26.903 -11.393 6.662 1.00 26.62 93 PHE A O 1
ATOM 731 N N . ASN A 1 94 ? 27.879 -10.070 8.228 1.00 27.24 94 ASN A N 1
ATOM 732 C CA . ASN A 1 94 ? 29.274 -10.310 7.775 1.00 28.60 94 ASN A CA 1
ATOM 733 C C . ASN A 1 94 ? 29.712 -11.725 7.974 1.00 28.90 94 ASN A C 1
ATOM 734 O O . ASN A 1 94 ? 30.290 -12.328 7.047 1.00 29.06 94 ASN A O 1
ATOM 739 N N . PHE A 1 95 ? 29.456 -12.268 9.165 1.00 28.35 95 PHE A N 1
ATOM 740 C CA . PHE A 1 95 ? 29.699 -13.673 9.423 1.00 28.71 95 PHE A CA 1
ATOM 741 C C . PHE A 1 95 ? 28.968 -14.594 8.430 1.00 28.10 95 PHE A C 1
ATOM 742 O O . PHE A 1 95 ? 29.472 -15.707 8.096 1.00 26.90 95 PHE A O 1
ATOM 750 N N . CYS A 1 96 ? 27.803 -14.135 7.960 1.00 25.48 96 CYS A N 1
ATOM 751 C CA . CYS A 1 96 ? 26.961 -14.924 7.063 1.00 26.42 96 CYS A CA 1
ATOM 752 C C . CYS A 1 96 ? 27.189 -14.592 5.596 1.00 25.88 96 CYS A C 1
ATOM 753 O O . CYS A 1 96 ? 26.275 -14.724 4.791 1.00 26.43 96 CYS A O 1
ATOM 756 N N . SER A 1 97 ? 28.383 -14.137 5.259 1.00 26.45 97 SER A N 1
ATOM 757 C CA . SER A 1 97 ? 28.749 -13.808 3.844 1.00 27.84 97 SER A CA 1
ATOM 758 C C . SER A 1 97 ? 27.852 -12.750 3.155 1.00 27.82 97 SER A C 1
ATOM 759 O O . SER A 1 97 ? 27.665 -12.751 1.915 1.00 26.77 97 SER A O 1
ATOM 762 N N . ARG A 1 98 ? 27.275 -11.874 3.972 1.00 27.21 98 ARG A N 1
ATOM 763 C CA . ARG A 1 98 ? 26.551 -10.704 3.508 1.00 26.77 98 ARG A CA 1
ATOM 764 C C . ARG A 1 98 ? 25.307 -11.033 2.643 1.00 26.85 98 ARG A C 1
ATOM 765 O O . ARG A 1 98 ? 24.986 -10.315 1.681 1.00 23.90 98 ARG A O 1
ATOM 773 N N . LYS A 1 99 ? 24.670 -12.164 2.916 1.00 25.98 99 LYS A N 1
ATOM 774 C CA . LYS A 1 99 ? 23.341 -12.392 2.341 1.00 26.91 99 LYS A CA 1
ATOM 775 C C . LYS A 1 99 ? 22.619 -13.334 3.292 1.00 26.25 99 LYS A C 1
ATOM 776 O O . LYS A 1 99 ? 23.190 -14.326 3.688 1.00 25.68 99 LYS A O 1
ATOM 782 N N . LEU A 1 100 ? 21.386 -12.995 3.734 1.00 24.92 100 LEU A N 1
ATOM 783 C CA . LEU A 1 100 ? 20.690 -13.898 4.694 1.00 23.46 100 LEU A CA 1
ATOM 784 C C . LEU A 1 100 ? 19.500 -14.612 4.011 1.00 23.62 100 LEU A C 1
ATOM 785 O O . LEU A 1 100 ? 18.889 -14.027 3.119 1.00 23.52 100 LEU A O 1
ATOM 790 N N . SER A 1 101 ? 19.269 -15.873 4.370 1.00 22.87 101 SER A N 1
ATOM 791 C CA . SER A 1 101 ? 18.192 -16.705 3.836 1.00 24.97 101 SER A CA 1
ATOM 792 C C . SER A 1 101 ? 16.852 -15.970 4.102 1.00 24.52 101 SER A C 1
ATOM 793 O O . SER A 1 101 ? 16.754 -15.143 5.029 1.00 23.00 101 SER A O 1
ATOM 796 N N . LEU A 1 102 ? 15.859 -16.256 3.276 1.00 22.93 102 LEU A N 1
ATOM 797 C CA . LEU A 1 102 ? 14.507 -15.743 3.521 1.00 23.57 102 LEU A CA 1
ATOM 798 C C . LEU A 1 102 ? 13.997 -16.145 4.940 1.00 22.40 102 LEU A C 1
ATOM 799 O O . LEU A 1 102 ? 13.377 -15.343 5.652 1.00 20.48 102 LEU A O 1
ATOM 804 N N . LYS A 1 103 ? 14.252 -17.384 5.333 1.00 20.98 103 LYS A N 1
ATOM 805 C CA . LYS A 1 103 ? 13.785 -17.831 6.662 1.00 22.82 103 LYS A CA 1
ATOM 806 C C . LYS A 1 103 ? 14.302 -16.963 7.825 1.00 22.56 103 LYS A C 1
ATOM 807 O O . LYS A 1 103 ? 13.541 -16.550 8.717 1.00 23.38 103 LYS A O 1
ATOM 813 N N . THR A 1 104 ? 15.610 -16.718 7.819 1.00 21.14 104 THR A N 1
ATOM 814 C CA . THR A 1 104 ? 16.238 -15.800 8.735 1.00 21.55 104 THR A CA 1
ATOM 815 C C . THR A 1 104 ? 15.640 -14.373 8.674 1.00 20.55 104 THR A C 1
ATOM 816 O O . THR A 1 104 ? 15.232 -13.832 9.719 1.00 20.19 104 THR A O 1
ATOM 820 N N . VAL A 1 105 ? 15.432 -13.857 7.462 1.00 19.29 105 VAL A N 1
ATOM 821 C CA . VAL A 1 105 ? 14.888 -12.500 7.278 1.00 19.65 105 VAL A CA 1
ATOM 822 C C . VAL A 1 105 ? 13.461 -12.427 7.888 1.00 20.59 105 VAL A C 1
ATOM 823 O O . VAL A 1 105 ? 13.127 -11.443 8.580 1.00 19.11 105 VAL A O 1
ATOM 827 N N . LEU A 1 106 ? 12.666 -13.469 7.681 1.00 20.24 106 LEU A N 1
ATOM 828 C CA . LEU A 1 106 ? 11.244 -13.477 8.237 1.00 21.58 106 LEU A CA 1
ATOM 829 C C . LEU A 1 106 ? 11.237 -13.660 9.773 1.00 21.26 106 LEU A C 1
ATOM 830 O O . LEU A 1 106 ? 10.449 -12.999 10.444 1.00 22.57 106 LEU A O 1
ATOM 835 N N . MET A 1 107 ? 12.152 -14.455 10.327 1.00 20.51 107 MET A N 1
ATOM 836 C CA . MET A 1 107 ? 12.238 -14.603 11.828 1.00 22.61 107 MET A CA 1
ATOM 837 C C . MET A 1 107 ? 12.669 -13.227 12.441 1.00 23.77 107 MET A C 1
ATOM 838 O O . MET A 1 107 ? 12.114 -12.742 13.457 1.00 23.32 107 MET A O 1
ATOM 843 N N . LEU A 1 108 ? 13.674 -12.595 11.823 1.00 20.85 108 LEU A N 1
ATOM 844 C CA . LEU A 1 108 ? 14.028 -11.221 12.178 1.00 21.37 108 LEU A CA 1
ATOM 845 C C . LEU A 1 108 ? 12.919 -10.234 12.027 1.00 21.14 108 LEU A C 1
ATOM 846 O O . LEU A 1 108 ? 12.763 -9.422 12.948 1.00 21.34 108 LEU A O 1
ATOM 851 N N . ALA A 1 109 ? 12.155 -10.273 10.901 1.00 19.63 109 ALA A N 1
ATOM 852 C CA . ALA A 1 109 ? 11.223 -9.195 10.629 1.00 21.77 109 ALA A CA 1
ATOM 853 C C . ALA A 1 109 ? 10.179 -9.167 11.790 1.00 21.72 109 ALA A C 1
ATOM 854 O O . ALA A 1 109 ? 9.732 -8.124 12.185 1.00 21.41 109 ALA A O 1
ATOM 856 N N . ASP A 1 110 ? 9.845 -10.326 12.270 1.00 21.99 110 ASP A N 1
ATOM 857 C CA . ASP A 1 110 ? 8.738 -10.502 13.280 1.00 24.46 110 ASP A CA 1
ATOM 858 C C . ASP A 1 110 ? 9.115 -9.810 14.583 1.00 24.02 110 ASP A C 1
ATOM 859 O O . ASP A 1 110 ? 8.353 -8.958 15.141 1.00 24.30 110 ASP A O 1
ATOM 864 N N . GLN A 1 111 ? 10.349 -10.061 15.003 1.00 21.94 111 GLN A N 1
ATOM 865 C CA . GLN A 1 111 ? 10.864 -9.362 16.153 1.00 23.20 111 GLN A CA 1
ATOM 866 C C . GLN A 1 111 ? 11.105 -7.875 15.948 1.00 22.34 111 GLN A C 1
ATOM 867 O O . GLN A 1 111 ? 10.815 -7.081 16.851 1.00 20.85 111 GLN A O 1
ATOM 873 N N . MET A 1 112 ? 11.699 -7.492 14.810 1.00 21.08 112 MET A N 1
ATOM 874 C CA . MET A 1 112 ? 12.014 -6.100 14.574 1.00 21.34 112 MET A CA 1
ATOM 875 C C . MET A 1 112 ? 10.780 -5.227 14.457 1.00 21.41 112 MET A C 1
ATOM 876 O O . MET A 1 112 ? 10.748 -4.083 14.942 1.00 22.43 112 MET A O 1
ATOM 881 N N . ILE A 1 113 ? 9.740 -5.758 13.853 1.00 22.53 113 ILE A N 1
ATOM 882 C CA . ILE A 1 113 ? 8.483 -5.016 13.742 1.00 21.68 113 ILE A CA 1
ATOM 883 C C . ILE A 1 113 ? 7.931 -4.862 15.192 1.00 23.07 113 ILE A C 1
ATOM 884 O O . ILE A 1 113 ? 7.493 -3.765 15.605 1.00 23.59 113 ILE A O 1
ATOM 889 N N . ASN A 1 114 ? 8.085 -5.903 15.998 1.00 23.04 114 ASN A N 1
ATOM 890 C CA . ASN A 1 114 ? 7.611 -5.801 17.387 1.00 24.55 114 ASN A CA 1
ATOM 891 C C . ASN A 1 114 ? 8.404 -4.725 18.123 1.00 24.29 114 ASN A C 1
ATOM 892 O O . ASN A 1 114 ? 7.843 -3.966 18.900 1.00 22.50 114 ASN A O 1
ATOM 897 N N . ARG A 1 115 ? 9.717 -4.615 17.854 1.00 23.37 115 ARG A N 1
ATOM 898 C CA . ARG A 1 115 ? 10.512 -3.687 18.649 1.00 24.23 115 ARG A CA 1
ATOM 899 C C . ARG A 1 115 ? 10.110 -2.285 18.255 1.00 23.24 115 ARG A C 1
ATOM 900 O O . ARG A 1 115 ? 9.983 -1.400 19.096 1.00 23.59 115 ARG A O 1
ATOM 908 N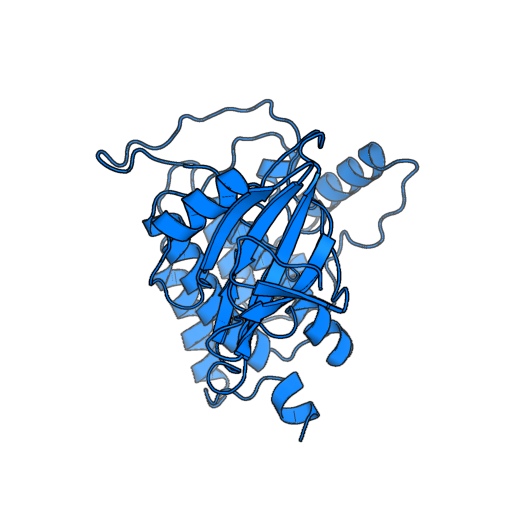 N . VAL A 1 116 ? 9.926 -2.061 16.956 1.00 22.29 116 VAL A N 1
ATOM 909 C CA . VAL A 1 116 ? 9.474 -0.746 16.487 1.00 21.85 116 VAL A CA 1
ATOM 910 C C . VAL A 1 116 ? 8.079 -0.358 17.057 1.00 23.26 116 VAL A C 1
ATOM 911 O O . VAL A 1 116 ? 7.877 0.779 17.498 1.00 24.60 116 VAL A O 1
ATOM 915 N N . GLU A 1 117 ? 7.152 -1.297 17.066 1.00 23.32 117 GLU A N 1
ATOM 916 C CA . GLU A 1 117 ? 5.799 -1.019 17.540 1.00 25.44 117 GLU A CA 1
ATOM 917 C C . GLU A 1 117 ? 5.895 -0.624 19.054 1.00 24.87 117 GLU A C 1
ATOM 918 O O . GLU A 1 117 ? 5.340 0.375 19.474 1.00 26.26 117 GLU A O 1
ATOM 924 N N . PHE A 1 118 ? 6.677 -1.372 19.818 1.00 25.28 118 PHE A N 1
ATOM 925 C CA . PHE A 1 118 ? 6.938 -1.043 21.221 1.00 24.76 118 PHE A CA 1
ATOM 926 C C . PHE A 1 118 ? 7.485 0.351 21.453 1.00 25.14 118 PHE A C 1
ATOM 927 O O . PHE A 1 118 ? 6.935 1.101 22.237 1.00 23.32 118 PHE A O 1
ATOM 935 N N . VAL A 1 119 ? 8.560 0.747 20.758 1.00 24.12 119 VAL A N 1
ATOM 936 C CA . VAL A 1 119 ? 9.079 2.076 20.903 1.00 22.96 119 VAL A CA 1
ATOM 937 C C . VAL A 1 119 ? 8.024 3.093 20.560 1.00 23.64 119 VAL A C 1
ATOM 938 O O . VAL A 1 119 ? 7.883 4.115 21.293 1.00 24.36 119 VAL A O 1
ATOM 942 N N . HIS A 1 120 ? 7.296 2.875 19.454 1.00 23.99 120 HIS A N 1
ATOM 943 C CA . HIS A 1 120 ? 6.246 3.785 19.052 1.00 24.78 120 HIS A CA 1
ATOM 944 C C . HIS A 1 120 ? 5.102 3.797 20.130 1.00 26.43 120 HIS A C 1
ATOM 945 O O . HIS A 1 120 ? 4.512 4.840 20.363 1.00 27.63 120 HIS A O 1
ATOM 952 N N . SER A 1 121 ? 4.806 2.666 20.757 1.00 27.99 121 SER A N 1
AT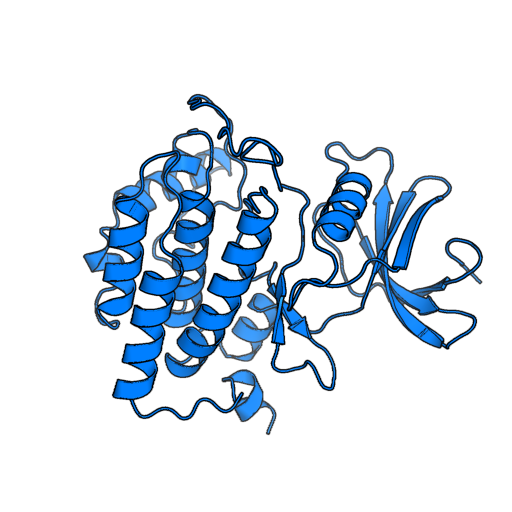OM 953 C CA . SER A 1 121 ? 3.754 2.614 21.829 1.00 29.12 121 SER A CA 1
ATOM 954 C C . SER A 1 121 ? 4.080 3.503 23.062 1.00 31.36 121 SER A C 1
ATOM 955 O O . SER A 1 121 ? 3.194 3.853 23.850 1.00 32.55 121 SER A O 1
ATOM 958 N N . LYS A 1 122 ? 5.343 3.823 23.241 1.00 30.98 122 LYS A N 1
ATOM 959 C CA . LYS A 1 122 ? 5.782 4.692 24.304 1.00 30.99 122 LYS A CA 1
ATOM 960 C C . LYS A 1 122 ? 5.950 6.102 23.797 1.00 30.37 122 LYS A C 1
ATOM 961 O O . LYS A 1 122 ? 6.556 6.922 24.494 1.00 31.74 122 LYS A O 1
ATOM 967 N N . SER A 1 123 ? 5.410 6.367 22.595 1.00 29.09 123 SER A N 1
ATOM 968 C CA . SER A 1 123 ? 5.340 7.688 21.974 1.00 28.30 123 SER A CA 1
ATOM 969 C C . SER A 1 123 ? 6.659 8.182 21.373 1.00 27.49 123 SER A C 1
ATOM 970 O O . SER A 1 123 ? 6.832 9.407 21.180 1.00 27.27 123 SER A O 1
ATOM 973 N N . PHE A 1 124 ? 7.605 7.275 21.080 1.00 25.52 124 PHE A N 1
ATOM 974 C CA . PHE A 1 124 ? 8.897 7.767 20.478 1.00 24.41 124 PHE A CA 1
ATOM 975 C C . PHE A 1 124 ? 9.125 7.219 19.079 1.00 24.26 124 PHE A C 1
ATOM 976 O O . PHE A 1 124 ? 8.637 6.146 18.767 1.00 23.29 124 PHE A O 1
ATOM 984 N N . LEU A 1 125 ? 9.864 7.955 18.253 1.00 24.38 125 LEU A N 1
ATOM 985 C CA . LEU A 1 125 ? 10.419 7.414 16.997 1.00 25.81 125 LEU A CA 1
ATOM 986 C C . LEU A 1 125 ? 11.857 7.103 17.281 1.00 25.67 125 LEU A C 1
ATOM 987 O O . LEU A 1 125 ? 12.494 7.816 18.060 1.00 24.18 125 LEU A O 1
ATOM 992 N N . HIS A 1 126 ? 12.412 6.119 16.579 1.00 24.11 126 HIS A N 1
ATOM 993 C CA . HIS A 1 126 ? 13.745 5.744 16.833 1.00 23.64 126 HIS A CA 1
ATOM 994 C C . HIS A 1 126 ? 14.650 6.607 15.928 1.00 24.41 126 HIS A C 1
ATOM 995 O O . HIS A 1 126 ? 15.639 7.240 16.390 1.00 25.15 126 HIS A O 1
ATOM 1002 N N . ARG A 1 127 ? 14.304 6.605 14.638 1.00 24.40 127 ARG A N 1
ATOM 1003 C CA . ARG A 1 127 ? 14.879 7.531 13.621 1.00 25.47 127 ARG A CA 1
ATOM 1004 C C . ARG A 1 127 ? 16.270 7.189 13.176 1.00 25.87 127 ARG A C 1
ATOM 1005 O O . ARG A 1 127 ? 16.852 7.959 12.397 1.00 25.36 127 ARG A O 1
ATOM 1013 N N . ASP A 1 128 ? 16.836 6.101 13.656 1.00 25.29 128 ASP A N 1
ATOM 1014 C CA . ASP A 1 128 ? 18.086 5.592 12.992 1.00 25.91 128 ASP A CA 1
ATOM 1015 C C . ASP A 1 128 ? 18.058 4.067 12.900 1.00 24.24 128 ASP A C 1
ATOM 1016 O O . ASP A 1 128 ? 18.889 3.383 13.489 1.00 26.62 128 ASP A O 1
ATOM 1021 N N . ILE A 1 129 ? 17.091 3.535 12.162 1.00 22.63 129 ILE A N 1
ATOM 1022 C CA . ILE A 1 129 ? 16.838 2.085 12.104 1.00 22.76 129 ILE A CA 1
ATOM 1023 C C . ILE A 1 129 ? 17.894 1.587 11.117 1.00 23.42 129 ILE A C 1
ATOM 1024 O O . ILE A 1 129 ? 17.928 2.069 9.999 1.00 22.93 129 ILE A O 1
ATOM 1029 N N . LYS A 1 130 ? 18.776 0.695 11.560 1.00 23.43 130 LYS A N 1
ATOM 1030 C CA . LYS A 1 130 ? 19.859 0.207 10.719 1.00 25.46 130 LYS A CA 1
ATOM 1031 C C . LYS A 1 130 ? 20.388 -1.088 11.316 1.00 25.35 130 LYS A C 1
ATOM 1032 O O . LYS A 1 130 ? 20.192 -1.320 12.525 1.00 23.32 130 LYS A O 1
ATOM 1038 N N . PRO A 1 131 ? 21.092 -1.924 10.508 1.00 24.89 131 PRO A N 1
ATOM 1039 C CA . PRO A 1 131 ? 21.471 -3.193 11.139 1.00 24.91 131 PRO A CA 1
ATOM 1040 C C . PRO A 1 131 ? 22.369 -3.102 12.375 1.00 24.77 131 PRO A C 1
ATOM 1041 O O . PRO A 1 131 ? 22.341 -4.025 13.185 1.00 23.21 131 PRO A O 1
ATOM 1045 N N . ASP A 1 132 ? 23.194 -2.051 12.480 1.00 25.97 132 ASP A N 1
ATOM 1046 C CA . ASP A 1 132 ? 24.087 -1.913 13.629 1.00 27.89 132 ASP A CA 1
ATOM 1047 C C . ASP A 1 132 ? 23.354 -1.659 14.967 1.00 27.97 132 ASP A C 1
ATOM 1048 O O . ASP A 1 132 ? 23.964 -1.801 16.053 1.00 27.67 132 ASP A O 1
ATOM 1053 N N . ASN A 1 133 ? 22.091 -1.265 14.860 1.00 26.04 133 ASN A N 1
ATOM 1054 C CA . ASN A 1 133 ? 21.293 -0.853 16.023 1.00 25.76 133 ASN A CA 1
ATOM 1055 C C . ASN A 1 133 ? 20.367 -1.938 16.475 1.00 25.28 133 ASN A C 1
ATOM 1056 O O . ASN A 1 133 ? 19.456 -1.712 17.329 1.00 25.00 133 ASN A O 1
ATOM 1061 N N . PHE A 1 134 ? 20.599 -3.153 15.958 1.00 24.60 134 PHE A N 1
ATOM 1062 C CA . PHE A 1 134 ? 19.952 -4.312 16.481 1.00 24.54 134 PHE A CA 1
ATOM 1063 C C . PHE A 1 134 ? 20.975 -5.351 16.902 1.00 25.30 134 PHE A C 1
ATOM 1064 O O . PHE A 1 134 ? 21.785 -5.785 16.081 1.00 24.82 134 PHE A O 1
ATOM 1072 N N . LEU A 1 135 ? 20.895 -5.817 18.149 1.00 24.46 135 LEU A N 1
ATOM 1073 C CA . LEU A 1 135 ? 21.929 -6.751 18.634 1.00 25.19 135 LEU A CA 1
ATOM 1074 C C . LEU A 1 135 ? 21.286 -8.026 19.137 1.00 25.35 135 LEU A C 1
ATOM 1075 O O . LEU A 1 135 ? 20.202 -7.967 19.713 1.00 25.90 135 LEU A O 1
ATOM 1080 N N . MET A 1 136 ? 21.942 -9.172 18.973 1.00 25.78 136 MET A N 1
ATOM 1081 C CA . MET A 1 136 ? 21.392 -10.389 19.560 1.00 26.64 136 MET A CA 1
ATOM 1082 C C . MET A 1 136 ? 21.738 -10.423 21.066 1.00 27.60 136 MET A C 1
ATOM 1083 O O . MET A 1 136 ? 22.695 -9.769 21.528 1.00 28.44 136 MET A O 1
ATOM 1088 N N . GLY A 1 137 ? 20.923 -11.111 21.826 1.00 28.10 137 GLY A N 1
ATOM 1089 C CA . GLY A 1 137 ? 21.144 -11.192 23.287 1.00 30.25 137 GLY A CA 1
ATOM 1090 C C . GLY A 1 137 ? 22.174 -12.260 23.568 1.00 32.62 137 GLY A C 1
ATOM 1091 O O . GLY A 1 137 ? 22.699 -12.931 22.632 1.00 29.89 137 GLY A O 1
ATOM 1092 N N . LEU A 1 138 ? 22.451 -12.424 24.854 1.00 33.31 138 LEU A N 1
ATOM 1093 C CA . LEU A 1 138 ? 23.520 -13.279 25.291 1.00 35.66 138 LEU A CA 1
ATOM 1094 C C . LEU A 1 138 ? 22.941 -14.509 25.928 1.00 36.77 138 LEU A C 1
ATOM 1095 O O . LEU A 1 138 ? 21.830 -14.476 26.490 1.00 36.68 138 LEU A O 1
ATOM 1100 N N . GLY A 1 139 ? 23.703 -15.600 25.833 1.00 38.32 139 GLY A N 1
ATOM 1101 C CA . GLY A 1 139 ? 23.378 -16.856 26.518 1.00 38.76 139 GLY A CA 1
ATOM 1102 C C . GLY A 1 139 ? 22.002 -17.342 26.132 1.00 39.19 139 GLY A C 1
ATOM 1103 O O . GLY A 1 139 ? 21.723 -17.627 24.948 1.00 39.43 139 GLY A O 1
ATOM 1104 N N . ARG A 1 140 ? 21.128 -17.391 27.137 1.00 38.67 140 ARG A N 1
ATOM 1105 C CA . ARG A 1 140 ? 19.754 -17.827 27.002 1.00 38.27 140 ARG A CA 1
ATOM 1106 C C . ARG A 1 140 ? 18.844 -16.895 26.194 1.00 37.22 140 ARG A C 1
ATOM 1107 O O . ARG A 1 140 ? 17.730 -17.281 25.811 1.00 35.75 140 ARG A O 1
ATOM 1115 N N . ARG A 1 141 ? 19.266 -15.652 25.985 1.00 34.48 141 ARG A N 1
ATOM 1116 C CA . ARG A 1 141 ? 18.481 -14.764 25.176 1.00 33.73 141 ARG A CA 1
ATOM 1117 C C . ARG A 1 141 ? 19.068 -14.612 23.775 1.00 30.98 141 ARG A C 1
ATOM 1118 O O . ARG A 1 141 ? 18.746 -13.650 23.077 1.00 28.74 141 ARG A O 1
ATOM 1126 N N . ALA A 1 142 ? 19.970 -15.518 23.421 1.00 29.96 142 ALA A N 1
ATOM 1127 C CA . ALA A 1 142 ? 20.664 -15.569 22.116 1.00 29.12 142 ALA A CA 1
ATOM 1128 C C . ALA A 1 142 ? 19.744 -15.482 20.898 1.00 29.70 142 ALA A C 1
ATOM 1129 O O . ALA A 1 142 ? 20.160 -15.032 19.818 1.00 29.65 142 ALA A O 1
ATOM 1131 N N . ASN A 1 143 ? 18.490 -15.905 21.076 1.00 28.29 143 ASN A N 1
ATOM 1132 C CA . ASN A 1 143 ? 17.485 -15.931 19.999 1.00 29.26 143 ASN A CA 1
ATOM 1133 C C . ASN A 1 143 ? 16.645 -14.619 19.954 1.00 28.65 143 ASN A C 1
ATOM 1134 O O . ASN A 1 143 ? 15.887 -14.445 19.034 1.00 28.05 143 ASN A O 1
ATOM 1139 N N . GLN A 1 144 ? 16.838 -13.700 20.920 1.00 28.36 144 GLN A N 1
ATOM 1140 C CA . GLN A 1 144 ? 16.110 -12.432 20.952 1.00 28.84 144 GLN A CA 1
ATOM 1141 C C . GLN A 1 144 ? 16.881 -11.282 20.382 1.00 25.88 144 GLN A C 1
ATOM 1142 O O . GLN A 1 144 ? 18.036 -11.042 20.741 1.00 24.21 144 GLN A O 1
ATOM 1148 N N . VAL A 1 145 ? 16.171 -10.528 19.562 1.00 25.54 145 VAL A N 1
ATOM 1149 C CA . VAL A 1 145 ? 16.725 -9.349 18.870 1.00 25.05 145 VAL A CA 1
ATOM 1150 C C . VAL A 1 145 ? 16.495 -8.115 19.798 1.00 24.99 145 VAL A C 1
ATOM 1151 O O . VAL A 1 145 ? 15.357 -7.855 20.239 1.00 26.07 145 VAL A O 1
ATOM 1155 N N . TYR A 1 146 ? 17.556 -7.414 20.131 1.00 23.79 146 TYR A N 1
ATOM 1156 C CA . TYR A 1 146 ? 17.435 -6.138 20.896 1.00 25.89 146 TYR A CA 1
ATOM 1157 C C . TYR A 1 146 ? 17.600 -4.919 19.988 1.00 26.15 146 TYR A C 1
ATOM 1158 O O . TYR A 1 146 ? 18.283 -4.967 18.932 1.00 25.89 146 TYR A O 1
ATOM 1167 N N . ILE A 1 147 ? 16.979 -3.823 20.411 1.00 25.83 147 ILE A N 1
ATOM 1168 C CA . ILE A 1 147 ? 17.143 -2.560 19.722 1.00 25.35 147 ILE A CA 1
ATOM 1169 C C . ILE A 1 147 ? 17.908 -1.633 20.639 1.00 26.53 147 ILE A C 1
ATOM 1170 O O . ILE A 1 147 ? 17.564 -1.517 21.885 1.00 25.57 147 ILE A O 1
ATOM 1175 N N . ILE A 1 148 ? 18.914 -0.962 20.077 1.00 22.94 148 ILE A N 1
ATOM 1176 C CA . ILE A 1 148 ? 19.724 -0.038 20.882 1.00 24.54 148 ILE A CA 1
ATOM 1177 C C . ILE A 1 148 ? 19.832 1.342 20.170 1.00 24.59 148 ILE A C 1
ATOM 1178 O O . ILE A 1 148 ? 19.348 1.497 19.006 1.00 23.70 148 ILE A O 1
ATOM 1183 N N . ASP A 1 149 ? 20.551 2.265 20.826 1.00 26.30 149 ASP A N 1
ATOM 1184 C CA . ASP A 1 149 ? 20.957 3.613 20.337 1.00 28.03 149 ASP A CA 1
ATOM 1185 C C . ASP A 1 149 ? 19.793 4.527 20.109 1.00 29.38 149 ASP A C 1
ATOM 1186 O O . ASP A 1 149 ? 19.320 4.722 18.973 1.00 28.51 149 ASP A O 1
ATOM 1191 N N . PHE A 1 150 ? 19.349 5.128 21.207 1.00 28.94 150 PHE A N 1
ATOM 1192 C CA . PHE A 1 150 ? 18.250 6.100 21.162 1.00 28.35 150 PHE A CA 1
ATOM 1193 C C . PHE A 1 150 ? 18.745 7.518 21.073 1.00 28.72 150 PHE A C 1
ATOM 1194 O O . PHE A 1 150 ? 18.015 8.436 21.365 1.00 28.78 150 PHE A O 1
ATOM 1202 N N . GLY A 1 151 ? 19.986 7.680 20.577 1.00 29.02 151 GLY A N 1
ATOM 1203 C CA . GLY A 1 151 ? 20.624 8.976 20.441 1.00 29.41 151 GLY A CA 1
ATOM 1204 C C . GLY A 1 151 ? 19.880 9.934 19.514 1.00 30.31 151 GLY A C 1
ATOM 1205 O O . GLY A 1 151 ? 19.921 11.133 19.733 1.00 30.35 151 GLY A O 1
ATOM 1206 N N . LEU A 1 152 ? 19.209 9.420 18.472 1.00 29.11 152 LEU A N 1
ATOM 1207 C CA . LEU A 1 152 ? 18.457 10.284 17.590 1.00 29.18 152 LEU A CA 1
ATOM 1208 C C . LEU A 1 152 ? 16.977 10.237 17.938 1.00 28.85 152 LEU A C 1
ATOM 1209 O O . LEU A 1 152 ? 16.230 10.866 17.262 1.00 29.50 152 LEU A O 1
ATOM 1214 N N . ALA A 1 153 ? 16.549 9.482 18.950 1.00 28.56 153 ALA A N 1
ATOM 1215 C CA . ALA A 1 153 ? 15.094 9.342 19.207 1.00 28.06 153 ALA A CA 1
ATOM 1216 C C . ALA A 1 153 ? 14.371 10.659 19.435 1.00 29.34 153 ALA A C 1
ATOM 1217 O O . ALA A 1 153 ? 14.959 11.605 19.958 1.00 28.87 153 ALA A O 1
ATOM 1219 N N . LYS A 1 154 ? 13.076 10.670 19.115 1.00 28.91 154 LYS A N 1
ATOM 1220 C CA . LYS A 1 154 ? 12.274 11.846 19.379 1.00 32.01 154 LYS A CA 1
ATOM 1221 C C . LYS A 1 154 ? 10.823 11.476 19.599 1.00 31.61 154 LYS A C 1
ATOM 1222 O O . LYS A 1 154 ? 10.276 10.537 18.977 1.00 30.10 154 LYS A O 1
ATOM 1228 N N . LYS A 1 155 ? 10.215 12.195 20.541 1.00 32.12 155 LYS A N 1
ATOM 1229 C CA . LYS A 1 155 ? 8.804 12.046 20.858 1.00 33.70 155 LYS A CA 1
ATOM 1230 C C . LYS A 1 155 ? 7.934 12.544 19.700 1.00 32.52 155 LYS A C 1
ATOM 1231 O O . LYS A 1 155 ? 8.149 13.647 19.230 1.00 33.52 155 LYS A O 1
ATOM 1237 N N . TYR A 1 156 ? 7.000 11.720 19.216 1.00 32.07 156 TYR A N 1
ATOM 1238 C CA . TYR A 1 156 ? 6.128 12.083 18.073 1.00 32.30 156 TYR A CA 1
ATOM 1239 C C . TYR A 1 156 ? 4.705 12.416 18.531 1.00 33.97 156 TYR A C 1
ATOM 1240 O O . TYR A 1 156 ? 3.885 12.862 17.728 1.00 32.47 156 TYR A O 1
ATOM 1249 N N . ARG A 1 157 ? 4.384 12.144 19.783 1.00 36.38 157 ARG A N 1
ATOM 1250 C CA . ARG A 1 157 ? 3.024 12.486 20.268 1.00 38.63 157 ARG A CA 1
ATOM 1251 C C . ARG A 1 157 ? 3.049 12.750 21.760 1.00 41.67 157 ARG A C 1
ATOM 1252 O O . ARG A 1 157 ? 3.961 12.299 22.462 1.00 41.68 157 ARG A O 1
ATOM 1260 N N . ASP A 1 158 ? 2.047 13.494 22.242 1.00 44.21 158 ASP A N 1
ATOM 1261 C CA . ASP A 1 158 ? 1.855 13.709 23.680 1.00 46.38 158 ASP A CA 1
ATOM 1262 C C . ASP A 1 158 ? 1.485 12.383 24.319 1.00 46.81 158 ASP A C 1
ATOM 1263 O O . ASP A 1 158 ? 0.588 11.720 23.837 1.00 47.31 158 ASP A O 1
ATOM 1268 N N . THR A 1 159 ? 2.146 11.997 25.406 1.00 48.97 159 THR A N 1
ATOM 1269 C CA . THR A 1 159 ? 1.874 10.676 25.991 1.00 51.31 159 THR A CA 1
ATOM 1270 C C . THR A 1 159 ? 0.508 10.589 26.655 1.00 52.37 159 THR A C 1
ATOM 1271 O O . THR A 1 159 ? -0.025 9.488 26.891 1.00 53.12 159 THR A O 1
ATOM 1275 N N . SER A 1 160 ? -0.076 11.752 26.931 1.00 53.13 160 SER A N 1
ATOM 1276 C CA . SER A 1 160 ? -1.373 11.802 27.592 1.00 53.56 160 SER A CA 1
ATOM 1277 C C . SER A 1 160 ? -2.526 11.865 26.580 1.00 52.86 160 SER A C 1
ATOM 1278 O O . SER A 1 160 ? -3.473 11.088 26.660 1.00 52.11 160 SER A O 1
ATOM 1281 N N . THR A 1 161 ? -2.412 12.771 25.613 1.00 52.13 161 THR A N 1
ATOM 1282 C CA . THR A 1 161 ? -3.516 13.060 24.716 1.00 51.01 161 THR A CA 1
ATOM 1283 C C . THR A 1 161 ? -3.436 12.337 23.357 1.00 49.94 161 THR A C 1
ATOM 1284 O O . THR A 1 161 ? -4.408 12.322 22.592 1.00 49.36 161 THR A O 1
ATOM 1288 N N . HIS A 1 162 ? -2.273 11.746 23.074 1.00 48.30 162 HIS A N 1
ATOM 1289 C CA . HIS A 1 162 ? -1.904 11.236 21.744 1.00 46.17 162 HIS A CA 1
ATOM 1290 C C . HIS A 1 162 ? -1.983 12.255 20.617 1.00 45.05 162 HIS A C 1
ATOM 1291 O O . HIS A 1 162 ? -2.041 11.865 19.449 1.00 44.45 162 HIS A O 1
ATOM 1298 N N . GLN A 1 163 ? -1.975 13.550 20.962 1.00 43.37 163 GLN A N 1
ATOM 1299 C CA . GLN A 1 163 ? -1.845 14.597 19.969 1.00 42.86 163 GLN A CA 1
ATOM 1300 C C . GLN A 1 163 ? -0.483 14.471 19.289 1.00 41.02 163 GLN A C 1
ATOM 1301 O O . GLN A 1 163 ? 0.552 14.591 19.944 1.00 40.27 163 GLN A O 1
ATOM 1307 N N . HIS A 1 164 ? -0.500 14.271 17.981 1.00 39.81 164 HIS A N 1
ATOM 1308 C CA . HIS A 1 164 ? 0.726 13.963 17.210 1.00 38.49 164 HIS A CA 1
ATOM 1309 C C . HIS A 1 164 ? 1.482 15.263 16.992 1.00 38.83 164 HIS A C 1
ATOM 1310 O O . HIS A 1 164 ? 0.847 16.297 16.844 1.00 39.98 164 HIS A O 1
ATOM 1317 N N . ILE A 1 165 ? 2.812 15.245 16.966 1.00 37.86 165 ILE A N 1
ATOM 1318 C CA . ILE A 1 165 ? 3.570 16.434 16.569 1.00 37.23 165 ILE A CA 1
ATOM 1319 C C . ILE A 1 165 ? 3.075 16.983 15.215 1.00 37.64 165 ILE A C 1
ATOM 1320 O O . ILE A 1 165 ? 2.530 16.211 14.400 1.00 36.10 165 ILE A O 1
ATOM 1325 N N . PRO A 1 166 ? 3.289 18.300 14.960 1.00 37.42 166 PRO A N 1
ATOM 1326 C CA . PRO A 1 166 ? 2.845 18.882 13.692 1.00 37.26 166 PRO A CA 1
ATOM 1327 C C . PRO A 1 166 ? 3.761 18.599 12.528 1.00 36.38 166 PRO A C 1
ATOM 1328 O O . PRO A 1 166 ? 4.945 18.293 12.701 1.00 36.29 166 PRO A O 1
ATOM 1332 N N . TYR A 1 167 ? 3.207 18.743 11.328 1.00 36.72 167 TYR A N 1
ATOM 1333 C CA . TYR A 1 167 ? 3.930 18.554 10.099 1.00 36.47 167 TYR A CA 1
ATOM 1334 C C . TYR A 1 167 ? 4.914 19.723 9.872 1.00 37.48 167 TYR A C 1
ATOM 1335 O O . TYR A 1 167 ? 4.637 20.841 10.268 1.00 38.69 167 TYR A O 1
ATOM 1344 N N . ARG A 1 168 ? 6.057 19.443 9.256 1.00 37.17 168 ARG A N 1
ATOM 1345 C CA . ARG A 1 168 ? 7.150 20.386 9.092 1.00 39.75 168 ARG A CA 1
ATOM 1346 C C . ARG A 1 168 ? 7.920 19.905 7.860 1.00 40.41 168 ARG A C 1
ATOM 1347 O O . ARG A 1 168 ? 7.958 18.677 7.630 1.00 38.44 168 ARG A O 1
ATOM 1355 N N . GLU A 1 169 ? 8.578 20.822 7.126 1.00 42.57 169 GLU A N 1
ATOM 1356 C CA . GLU A 1 169 ? 9.247 20.491 5.854 1.00 47.20 169 GLU A CA 1
ATOM 1357 C C . GLU A 1 169 ? 10.666 20.949 5.519 1.00 49.20 169 GLU A C 1
ATOM 1358 O O . GLU A 1 169 ? 11.136 20.662 4.431 1.00 50.57 169 GLU A O 1
ATOM 1364 N N . ASN A 1 170 ? 11.376 21.678 6.333 1.00 51.67 170 ASN A N 1
ATOM 1365 C CA . ASN A 1 170 ? 12.652 22.112 5.718 1.00 54.59 170 ASN A CA 1
ATOM 1366 C C . ASN A 1 170 ? 13.829 21.728 6.556 1.00 55.28 170 ASN A C 1
ATOM 1367 O O . ASN A 1 170 ? 14.703 22.550 6.837 1.00 56.26 170 ASN A O 1
ATOM 1372 N N . LYS A 1 171 ? 13.830 20.456 6.936 1.00 55.93 171 LYS A N 1
ATOM 1373 C CA . LYS A 1 171 ? 14.764 19.947 7.900 1.00 56.62 171 LYS A CA 1
ATOM 1374 C C . LYS A 1 171 ? 16.004 19.492 7.211 1.00 57.88 171 LYS A C 1
ATOM 1375 O O . LYS A 1 171 ? 16.007 19.138 6.019 1.00 58.32 171 LYS A O 1
ATOM 1381 N N . ASN A 1 172 ? 17.054 19.493 8.012 1.00 59.26 172 ASN A N 1
ATOM 1382 C CA . ASN A 1 172 ? 18.305 18.860 7.690 1.00 60.58 172 ASN A CA 1
ATOM 1383 C C . ASN A 1 172 ? 18.197 17.344 7.748 1.00 61.00 172 ASN A C 1
ATOM 1384 O O . ASN A 1 172 ? 17.446 16.788 8.546 1.00 60.93 172 ASN A O 1
ATOM 1389 N N . LEU A 1 173 ? 19.007 16.678 6.942 1.00 61.52 173 LEU A N 1
ATOM 1390 C CA . LEU A 1 173 ? 18.972 15.228 6.872 1.00 61.83 173 LEU A CA 1
ATOM 1391 C C . LEU A 1 173 ? 19.733 14.591 8.038 1.00 61.09 173 LEU A C 1
ATOM 1392 O O . LEU A 1 173 ? 20.806 15.059 8.408 1.00 61.98 173 LEU A O 1
ATOM 1397 N N . THR A 1 174 ? 19.185 13.529 8.621 1.00 59.82 174 THR A N 1
ATOM 1398 C CA . THR A 1 174 ? 19.612 13.111 9.974 1.00 58.19 174 THR A CA 1
ATOM 1399 C C . THR A 1 174 ? 19.782 11.592 10.193 1.00 56.09 174 THR A C 1
ATOM 1400 O O . THR A 1 174 ? 20.317 11.141 11.214 1.00 56.61 174 THR A O 1
ATOM 1404 N N . GLY A 1 175 ? 19.354 10.771 9.258 1.00 52.91 175 GLY A N 1
ATOM 1405 C CA . GLY A 1 175 ? 19.652 9.369 9.481 1.00 49.09 175 GLY A CA 1
ATOM 1406 C C . GLY A 1 175 ? 21.033 8.944 9.042 1.00 45.35 175 GLY A C 1
ATOM 1407 O O . GLY A 1 175 ? 21.994 9.732 8.935 1.00 46.79 175 GLY A O 1
ATOM 1408 N N . THR A 1 176 ? 21.109 7.664 8.769 1.00 41.45 176 THR A N 1
ATOM 1409 C CA . THR A 1 176 ? 22.202 7.044 8.067 1.00 36.88 176 THR A CA 1
ATOM 1410 C C . THR A 1 176 ? 21.675 7.020 6.626 1.00 34.82 176 THR A C 1
ATOM 1411 O O . THR A 1 176 ? 20.609 6.436 6.350 1.00 32.32 176 THR A O 1
ATOM 1415 N N . ALA A 1 177 ? 22.378 7.661 5.703 1.00 31.37 177 ALA A N 1
ATOM 1416 C CA . ALA A 1 177 ? 21.867 7.743 4.326 1.00 30.28 177 ALA A CA 1
ATOM 1417 C C . ALA A 1 177 ? 21.427 6.410 3.696 1.00 28.86 177 ALA A C 1
ATOM 1418 O O . ALA A 1 177 ? 20.450 6.368 2.952 1.00 30.59 177 ALA A O 1
ATOM 1420 N N . ARG A 1 178 ? 22.156 5.339 3.919 1.00 26.03 178 ARG A N 1
ATOM 1421 C CA . ARG A 1 178 ? 21.838 4.112 3.201 1.00 24.41 178 ARG A CA 1
ATOM 1422 C C . ARG A 1 178 ? 20.387 3.622 3.602 1.00 24.60 178 ARG A C 1
ATOM 1423 O O . ARG A 1 178 ? 19.682 2.999 2.786 1.00 22.83 178 ARG A O 1
ATOM 1431 N N . TYR A 1 179 ? 19.967 3.890 4.845 1.00 23.82 179 TYR A N 1
ATOM 1432 C CA . TYR A 1 179 ? 18.634 3.335 5.311 1.00 24.67 179 TYR A CA 1
ATOM 1433 C C . TYR A 1 179 ? 17.529 4.367 5.511 1.00 25.22 179 TYR A C 1
ATOM 1434 O O . TYR A 1 179 ? 16.362 4.010 5.810 1.00 24.74 179 TYR A O 1
ATOM 1443 N N . ALA A 1 180 ? 17.887 5.655 5.413 1.00 25.89 180 ALA A N 1
ATOM 1444 C CA . ALA A 1 180 ? 16.910 6.773 5.568 1.00 26.90 180 ALA A CA 1
ATOM 1445 C C . ALA A 1 180 ? 15.706 6.678 4.640 1.00 26.31 180 ALA A C 1
ATOM 1446 O O . ALA A 1 180 ? 15.838 6.241 3.476 1.00 26.26 180 ALA A O 1
ATOM 1448 N N . SER A 1 181 ? 14.535 7.090 5.139 1.00 25.74 181 SER A N 1
ATOM 1449 C CA . SER A 1 181 ? 13.335 7.115 4.304 1.00 27.51 181 SER A CA 1
ATOM 1450 C C . SER A 1 181 ? 13.468 8.196 3.222 1.00 27.70 181 SER A C 1
ATOM 1451 O O . SER A 1 181 ? 14.220 9.161 3.420 1.00 27.57 181 SER A O 1
ATOM 1454 N N . VAL A 1 182 ? 12.760 8.042 2.093 1.00 27.69 182 VAL A N 1
ATOM 1455 C CA . VAL A 1 182 ? 12.705 9.099 1.068 1.00 28.95 182 VAL A CA 1
ATOM 1456 C C . VAL A 1 182 ? 12.278 10.441 1.670 1.00 29.77 182 VAL A C 1
ATOM 1457 O O . VAL A 1 182 ? 12.973 11.457 1.539 1.00 30.18 182 VAL A O 1
ATOM 1461 N N . ASN A 1 183 ? 11.191 10.440 2.443 1.00 31.34 183 ASN A N 1
ATOM 1462 C CA . ASN A 1 183 ? 10.770 11.686 3.102 1.00 32.43 183 ASN A CA 1
ATOM 1463 C C . ASN A 1 183 ? 11.894 12.341 3.937 1.00 32.79 183 ASN A C 1
ATOM 1464 O O . ASN A 1 183 ? 12.045 13.595 3.990 1.00 32.03 183 ASN A O 1
ATOM 1469 N N . THR A 1 184 ? 12.734 11.511 4.556 1.00 32.12 184 THR A N 1
ATOM 1470 C CA . THR A 1 184 ? 13.866 12.027 5.299 1.00 32.82 184 THR A CA 1
ATOM 1471 C C . THR A 1 184 ? 14.865 12.773 4.377 1.00 33.43 184 THR A C 1
ATOM 1472 O O . THR A 1 184 ? 15.334 13.899 4.701 1.00 32.78 184 THR A O 1
ATOM 1476 N N . HIS A 1 185 ? 15.160 12.179 3.228 1.00 32.95 185 HIS A N 1
ATOM 1477 C CA . HIS A 1 185 ? 16.048 12.860 2.233 1.00 33.37 185 HIS A CA 1
ATOM 1478 C C . HIS A 1 185 ? 15.449 14.177 1.763 1.00 34.53 185 HIS A C 1
ATOM 1479 O O . HIS A 1 185 ? 16.167 15.131 1.425 1.00 35.95 185 HIS A O 1
ATOM 1486 N N . LEU A 1 186 ? 14.132 14.228 1.758 1.00 35.44 186 LEU A N 1
ATOM 1487 C CA . LEU A 1 186 ? 13.378 15.371 1.252 1.00 37.10 186 LEU A CA 1
ATOM 1488 C C . LEU A 1 186 ? 13.243 16.478 2.282 1.00 36.99 186 LEU A C 1
ATOM 1489 O O . LEU A 1 186 ? 12.679 17.540 1.976 1.00 37.88 186 LEU A O 1
ATOM 1494 N N . GLY A 1 187 ? 13.728 16.220 3.502 1.00 36.28 187 GLY A N 1
ATOM 1495 C CA . GLY A 1 187 ? 13.705 17.217 4.573 1.00 34.97 187 GLY A CA 1
ATOM 1496 C C . GLY A 1 187 ? 12.373 17.310 5.285 1.00 34.93 187 GLY A C 1
ATOM 1497 O O . GLY A 1 187 ? 12.058 18.311 5.964 1.00 35.91 187 GLY A O 1
ATOM 1498 N N . ILE A 1 188 ? 11.567 16.274 5.145 1.00 33.81 188 ILE A N 1
ATOM 1499 C CA . ILE A 1 188 ? 10.244 16.249 5.793 1.00 31.99 188 ILE A CA 1
ATOM 1500 C C . ILE A 1 188 ? 10.362 15.668 7.214 1.00 32.77 188 ILE A C 1
ATOM 1501 O O . ILE A 1 188 ? 11.156 14.746 7.423 1.00 32.16 188 ILE A O 1
ATOM 1506 N N . GLU A 1 189 ? 9.572 16.202 8.162 1.00 30.84 189 GLU A N 1
ATOM 1507 C CA . GLU A 1 189 ? 9.538 15.701 9.552 1.00 30.75 189 GLU A CA 1
ATOM 1508 C C . GLU A 1 189 ? 9.263 14.177 9.576 1.00 30.03 189 GLU A C 1
ATOM 1509 O O . GLU A 1 189 ? 8.272 13.729 9.010 1.00 28.69 189 GLU A O 1
ATOM 1515 N N . GLN A 1 190 ? 10.072 13.417 10.306 1.00 28.50 190 GLN A N 1
ATOM 1516 C CA . GLN A 1 190 ? 9.857 11.980 10.394 1.00 28.29 190 GLN A CA 1
ATOM 1517 C C . GLN A 1 190 ? 8.722 11.660 11.318 1.00 28.65 190 GLN A C 1
ATOM 1518 O O . GLN A 1 190 ? 8.434 12.434 12.250 1.00 28.05 190 GLN A O 1
ATOM 1524 N N . SER A 1 191 ? 8.020 10.574 11.007 1.00 26.97 191 SER A N 1
ATOM 1525 C CA . SER A 1 191 ? 6.981 10.042 11.875 1.00 26.89 191 SER A CA 1
ATOM 1526 C C . SER A 1 191 ? 7.129 8.508 11.906 1.00 25.58 191 SER A C 1
ATOM 1527 O O . SER A 1 191 ? 8.179 7.950 11.529 1.00 25.60 191 SER A O 1
ATOM 1530 N N . ARG A 1 192 ? 6.080 7.833 12.306 1.00 24.98 192 ARG A N 1
ATOM 1531 C CA . ARG A 1 192 ? 6.127 6.366 12.487 1.00 26.0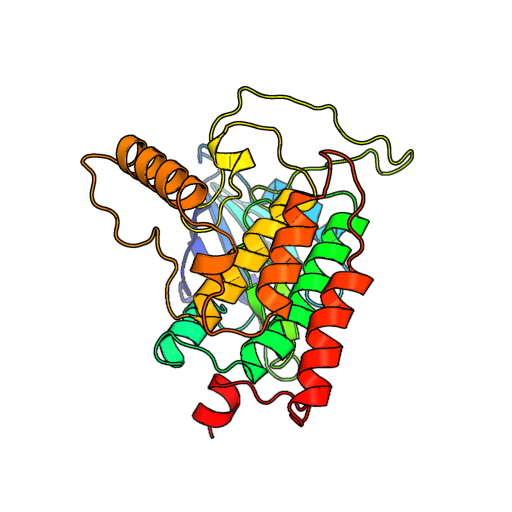8 192 ARG A CA 1
ATOM 1532 C C . ARG A 1 192 ? 6.402 5.657 11.180 1.00 24.37 192 ARG A C 1
ATOM 1533 O O . ARG A 1 192 ? 7.089 4.611 11.147 1.00 23.30 192 ARG A O 1
ATOM 1541 N N . ARG A 1 193 ? 5.869 6.213 10.100 1.00 24.44 193 ARG A N 1
ATOM 1542 C CA . ARG A 1 193 ? 5.989 5.530 8.803 1.00 25.00 193 ARG A CA 1
ATOM 1543 C C . ARG A 1 193 ? 7.442 5.497 8.373 1.00 25.03 193 ARG A C 1
ATOM 1544 O O . ARG A 1 193 ? 7.853 4.549 7.729 1.00 25.04 193 ARG A O 1
ATOM 1552 N N . ASP A 1 194 ? 8.215 6.537 8.690 1.00 25.43 194 ASP A N 1
ATOM 1553 C CA . ASP A 1 194 ? 9.645 6.540 8.320 1.00 24.81 194 ASP A CA 1
ATOM 1554 C C . ASP A 1 194 ? 10.433 5.462 9.019 1.00 23.22 194 ASP A C 1
ATOM 1555 O O . ASP A 1 194 ? 11.316 4.913 8.381 1.00 22.38 194 ASP A O 1
ATOM 1560 N N . ASP A 1 195 ? 10.160 5.184 10.326 1.00 22.00 195 ASP A N 1
ATOM 1561 C CA . ASP A 1 195 ? 10.851 4.067 11.024 1.00 22.19 195 ASP A CA 1
ATOM 1562 C C . ASP A 1 195 ? 10.534 2.780 10.288 1.00 22.76 195 ASP A C 1
ATOM 1563 O O . ASP A 1 195 ? 11.417 1.921 10.135 1.00 24.33 195 ASP A O 1
ATOM 1568 N N . LEU A 1 196 ? 9.283 2.616 9.855 1.00 21.62 196 LEU A N 1
ATOM 1569 C CA . LEU A 1 196 ? 8.919 1.357 9.187 1.00 22.30 196 LEU A CA 1
ATOM 1570 C C . LEU A 1 196 ? 9.558 1.296 7.770 1.00 22.01 196 LEU A C 1
ATOM 1571 O O . LEU A 1 196 ? 9.929 0.257 7.332 1.00 21.34 196 LEU A O 1
ATOM 1576 N N . GLU A 1 197 ? 9.686 2.401 7.091 1.00 21.60 197 GLU A N 1
ATOM 1577 C CA . GLU A 1 197 ? 10.233 2.298 5.733 1.00 23.76 197 GLU A CA 1
ATOM 1578 C C . GLU A 1 197 ? 11.730 1.938 5.837 1.00 22.78 197 GLU A C 1
ATOM 1579 O O . GLU A 1 197 ? 12.224 1.083 5.102 1.00 22.69 197 GLU A O 1
ATOM 1585 N N . SER A 1 198 ? 12.432 2.554 6.791 1.00 21.43 198 SER A N 1
ATOM 1586 C CA . SER A 1 198 ? 13.851 2.209 7.075 1.00 21.42 198 SER A CA 1
ATOM 1587 C C . SER A 1 198 ? 14.052 0.722 7.419 1.00 22.42 198 SER A C 1
ATOM 1588 O O . SER A 1 198 ? 15.016 0.087 6.957 1.00 21.93 198 SER A O 1
ATOM 1591 N N . LEU A 1 199 ? 13.140 0.170 8.236 1.00 20.29 199 LEU A N 1
ATOM 1592 C CA . LEU A 1 199 ? 13.207 -1.250 8.572 1.00 21.30 199 LEU A CA 1
ATOM 1593 C C . LEU A 1 199 ? 13.046 -2.107 7.290 1.00 18.95 199 LEU A C 1
ATOM 1594 O O . LEU A 1 199 ? 13.704 -3.139 7.114 1.00 20.20 199 LEU A O 1
ATOM 1599 N N . GLY A 1 200 ? 12.169 -1.675 6.404 1.00 20.21 200 GLY A N 1
ATOM 1600 C CA . GLY A 1 200 ? 11.992 -2.364 5.095 1.00 20.55 200 GLY A CA 1
ATOM 1601 C C . GLY A 1 200 ? 13.328 -2.376 4.331 1.00 21.58 200 GLY A C 1
ATOM 1602 O O . GLY A 1 200 ? 13.733 -3.422 3.813 1.00 21.53 200 GLY A O 1
ATOM 1603 N N . TYR A 1 201 ? 13.982 -1.228 4.218 1.00 21.06 201 TYR A N 1
ATOM 1604 C CA . TYR A 1 201 ? 15.357 -1.215 3.642 1.00 22.49 201 TYR A CA 1
ATOM 1605 C C . TYR A 1 201 ? 16.319 -2.135 4.366 1.00 23.92 201 TYR A C 1
ATOM 1606 O O . TYR A 1 201 ? 17.079 -2.830 3.722 1.00 25.35 201 TYR A O 1
ATOM 1615 N N . VAL A 1 202 ? 16.236 -2.210 5.711 1.00 22.02 202 VAL A N 1
ATOM 1616 C CA . VAL A 1 202 ? 17.123 -3.078 6.410 1.00 19.56 202 VAL A CA 1
ATOM 1617 C C . VAL A 1 202 ? 16.853 -4.493 5.972 1.00 19.94 202 VAL A C 1
ATOM 1618 O O . VAL A 1 202 ? 17.792 -5.266 5.705 1.00 18.84 202 VAL A O 1
ATOM 1622 N N . LEU A 1 203 ? 15.588 -4.885 5.936 1.00 20.06 203 LEU A N 1
ATOM 1623 C CA . LEU A 1 203 ? 15.260 -6.262 5.558 1.00 20.57 203 LEU A CA 1
ATOM 1624 C C . LEU A 1 203 ? 15.699 -6.591 4.112 1.00 20.00 203 LEU A C 1
ATOM 1625 O O . LEU A 1 203 ? 16.164 -7.704 3.891 1.00 18.61 203 LEU A O 1
ATOM 1630 N N . MET A 1 204 ? 15.520 -5.648 3.177 1.00 19.27 204 MET A N 1
ATOM 1631 C CA . MET A 1 204 ? 15.929 -5.905 1.788 1.00 20.98 204 MET A CA 1
ATOM 1632 C C . MET A 1 204 ? 17.454 -5.958 1.626 1.00 20.19 204 MET A C 1
ATOM 1633 O O . MET A 1 204 ? 17.953 -6.669 0.762 1.00 21.77 204 MET A O 1
ATOM 1638 N N . TYR A 1 205 ? 18.162 -5.166 2.418 1.00 20.51 205 TYR A N 1
ATOM 1639 C CA . TYR A 1 205 ? 19.657 -5.254 2.476 1.00 20.80 205 TYR A CA 1
ATOM 1640 C C . TYR A 1 205 ? 20.067 -6.685 2.875 1.00 21.61 205 TYR A C 1
ATOM 1641 O O . TYR A 1 205 ? 20.893 -7.366 2.188 1.00 22.60 205 TYR A O 1
ATOM 1650 N N . PHE A 1 206 ? 19.454 -7.243 3.920 1.00 18.68 206 PHE A N 1
ATOM 1651 C CA . PHE A 1 206 ? 19.766 -8.620 4.271 1.00 19.13 206 PHE A CA 1
ATOM 1652 C C . PHE A 1 206 ? 19.415 -9.650 3.190 1.00 21.16 206 PHE A C 1
ATOM 1653 O O . PHE A 1 206 ? 20.135 -10.593 2.982 1.00 20.76 206 PHE A O 1
ATOM 1661 N N . LEU A 1 207 ? 18.226 -9.512 2.586 1.00 21.34 207 LEU A N 1
ATOM 1662 C CA . LEU A 1 207 ? 17.678 -10.502 1.735 1.00 23.35 207 LEU A CA 1
ATOM 1663 C C . LEU A 1 207 ? 18.379 -10.413 0.363 1.00 23.91 207 LEU A C 1
ATOM 1664 O O . LEU A 1 207 ? 18.665 -11.453 -0.247 1.00 23.52 207 LEU A O 1
ATOM 1669 N N . ARG A 1 208 ? 18.683 -9.198 -0.086 1.00 23.34 208 ARG A N 1
ATOM 1670 C CA . ARG A 1 208 ? 19.210 -9.035 -1.464 1.00 24.79 208 ARG A CA 1
ATOM 1671 C C . ARG A 1 208 ? 20.753 -9.123 -1.389 1.00 25.43 208 ARG A C 1
ATOM 1672 O O . ARG A 1 208 ? 21.409 -9.471 -2.338 1.00 26.26 208 ARG A O 1
ATOM 1680 N N . GLY A 1 209 ? 21.324 -8.743 -0.251 1.00 25.62 209 GLY A N 1
ATOM 1681 C CA . GLY A 1 209 ? 22.789 -8.700 -0.041 1.00 26.42 209 GLY A CA 1
ATOM 1682 C C . GLY A 1 209 ? 23.323 -7.259 -0.183 1.00 26.95 209 GLY A C 1
ATOM 1683 O O . GLY A 1 209 ? 24.401 -6.942 0.309 1.00 27.97 209 GLY A O 1
ATOM 1684 N N . SER A 1 210 ? 22.579 -6.394 -0.862 1.00 26.84 210 SER A N 1
ATOM 1685 C CA . SER A 1 210 ? 22.895 -4.965 -0.996 1.00 26.13 210 SER A CA 1
ATOM 1686 C C . SER A 1 210 ? 21.634 -4.174 -1.407 1.00 25.65 210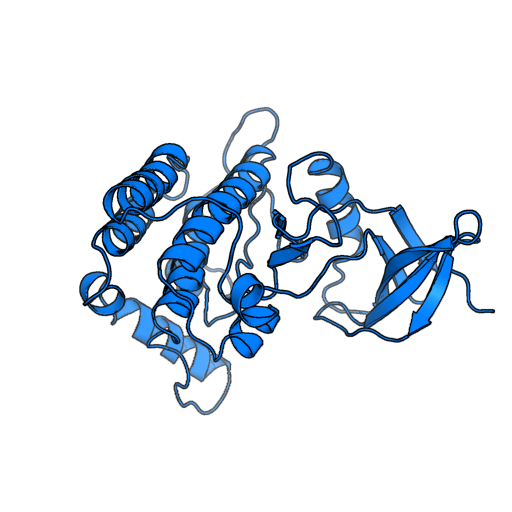 SER A C 1
ATOM 1687 O O . SER A 1 210 ? 20.643 -4.758 -1.836 1.00 26.54 210 SER A O 1
ATOM 1690 N N . LEU A 1 211 ? 21.651 -2.849 -1.255 1.00 24.18 211 LEU A N 1
ATOM 1691 C CA . LEU A 1 211 ? 20.606 -2.039 -1.787 1.00 25.31 211 LEU A CA 1
ATOM 1692 C C . LEU A 1 211 ? 21.129 -1.300 -3.042 1.00 27.71 211 LEU A C 1
ATOM 1693 O O . LEU A 1 211 ? 22.350 -1.043 -3.132 1.00 27.82 211 LEU A O 1
ATOM 1698 N N . PRO A 1 212 ? 20.223 -0.932 -3.974 1.00 29.31 212 PRO A N 1
ATOM 1699 C CA . PRO A 1 212 ? 20.772 -0.451 -5.282 1.00 30.28 212 PRO A CA 1
ATOM 1700 C C . PRO A 1 212 ? 21.438 0.953 -5.215 1.00 31.19 212 PRO A C 1
ATOM 1701 O O . PRO A 1 212 ? 22.035 1.364 -6.176 1.00 31.78 212 PRO A O 1
ATOM 1705 N N . TRP A 1 213 ? 21.326 1.665 -4.088 1.00 30.32 213 TRP A N 1
ATOM 1706 C CA . TRP A 1 213 ? 21.960 2.956 -3.878 1.00 28.90 213 TRP A CA 1
ATOM 1707 C C . TRP A 1 213 ? 23.228 2.909 -2.991 1.00 29.50 213 TRP A C 1
ATOM 1708 O O . TRP A 1 213 ? 23.681 3.928 -2.485 1.00 29.11 213 TRP A O 1
ATOM 1719 N N . GLN A 1 214 ? 23.752 1.721 -2.749 1.00 30.17 214 GLN A N 1
ATOM 1720 C CA . GLN A 1 214 ? 25.072 1.571 -2.162 1.00 32.01 214 GLN A CA 1
ATOM 1721 C C . GLN A 1 214 ? 26.123 1.738 -3.258 1.00 32.43 214 GLN A C 1
ATOM 1722 O O . GLN A 1 214 ? 25.865 1.396 -4.431 1.00 31.18 214 GLN A O 1
ATOM 1728 N N . GLY A 1 215 ? 27.315 2.160 -2.831 1.00 34.62 215 GLY A N 1
ATOM 1729 C CA . GLY A 1 215 ? 28.494 2.194 -3.686 1.00 37.05 215 GLY A CA 1
ATOM 1730 C C . GLY A 1 215 ? 28.355 3.244 -4.784 1.00 37.95 215 GLY A C 1
ATOM 1731 O O . GLY A 1 215 ? 28.965 3.100 -5.824 1.00 40.35 215 GLY A O 1
ATOM 1732 N N . LEU A 1 216 ? 27.561 4.290 -4.561 1.00 38.33 216 LEU A N 1
ATOM 1733 C CA . LEU A 1 216 ? 27.407 5.395 -5.538 1.00 39.12 216 LEU A CA 1
ATOM 1734 C C . LEU A 1 216 ? 28.627 6.303 -5.475 1.00 40.28 216 LEU A C 1
ATOM 1735 O O . LEU A 1 216 ? 29.145 6.582 -4.406 1.00 40.22 216 LEU A O 1
ATOM 1740 N N . LYS A 1 217 ? 29.090 6.780 -6.615 1.00 40.60 217 LYS A N 1
ATOM 1741 C CA . LYS A 1 217 ? 30.319 7.577 -6.560 1.00 42.13 217 LYS A CA 1
ATOM 1742 C C . LYS A 1 217 ? 30.034 9.093 -6.587 1.00 40.40 217 LYS A C 1
ATOM 1743 O O . LYS A 1 217 ? 29.194 9.535 -7.317 1.00 39.96 217 LYS A O 1
ATOM 1749 N N . ALA A 1 218 ? 30.675 9.845 -5.710 1.00 41.03 218 ALA A N 1
ATOM 1750 C CA . ALA A 1 218 ? 30.548 11.318 -5.671 1.00 42.72 218 ALA A CA 1
ATOM 1751 C C . ALA A 1 218 ? 31.822 11.931 -5.152 1.00 44.00 218 ALA A C 1
ATOM 1752 O O . ALA A 1 218 ? 32.739 11.210 -4.727 1.00 44.69 218 ALA A O 1
ATOM 1754 N N . GLY A 1 219 ? 31.840 13.263 -5.143 1.00 44.61 219 GLY A N 1
ATOM 1755 C CA . GLY A 1 219 ? 33.008 14.031 -4.741 1.00 45.73 219 GLY A CA 1
ATOM 1756 C C . GLY A 1 219 ? 33.060 14.292 -3.255 1.00 46.21 219 GLY A C 1
ATOM 1757 O O . GLY A 1 219 ? 34.121 14.303 -2.682 1.00 47.13 219 GLY A O 1
ATOM 1758 N N . THR A 1 220 ? 31.921 14.496 -2.628 1.00 46.43 220 THR A N 1
ATOM 1759 C CA . THR A 1 220 ? 31.880 14.807 -1.205 1.00 47.46 220 THR A CA 1
ATOM 1760 C C . THR A 1 220 ? 30.581 14.254 -0.677 1.00 46.64 220 THR A C 1
ATOM 1761 O O . THR A 1 220 ? 29.649 14.033 -1.454 1.00 45.80 220 THR A O 1
ATOM 1765 N N . LYS A 1 221 ? 30.514 14.078 0.637 1.00 45.62 221 LYS A N 1
ATOM 1766 C CA . LYS A 1 221 ? 29.356 13.477 1.291 1.00 44.83 221 LYS A CA 1
ATOM 1767 C C . LYS A 1 221 ? 28.026 14.076 0.876 1.00 42.53 221 LYS A C 1
ATOM 1768 O O . LYS A 1 221 ? 27.099 13.343 0.550 1.00 42.50 221 LYS A O 1
ATOM 1774 N N . LYS A 1 222 ? 27.928 15.404 0.890 1.00 40.13 222 LYS A N 1
ATOM 1775 C CA . LYS A 1 222 ? 26.696 16.066 0.571 1.00 38.63 222 LYS A CA 1
ATOM 1776 C C . LYS A 1 222 ? 26.268 15.772 -0.892 1.00 36.26 222 LYS A C 1
ATOM 1777 O O . LYS A 1 222 ? 25.057 15.633 -1.184 1.00 35.14 222 LYS A O 1
ATOM 1783 N N . GLN A 1 223 ? 27.245 15.641 -1.794 1.00 32.84 223 GLN A N 1
ATOM 1784 C CA . GLN A 1 223 ? 26.907 15.238 -3.161 1.00 30.88 223 GLN A CA 1
ATOM 1785 C C . GLN A 1 223 ? 26.479 13.762 -3.120 1.00 29.99 223 GLN A C 1
ATOM 1786 O O . GLN A 1 223 ? 25.586 13.379 -3.849 1.00 27.93 223 GLN A O 1
ATOM 1792 N N . LYS A 1 224 ? 27.158 12.933 -2.309 1.00 30.57 224 LYS A N 1
ATOM 1793 C CA . LYS A 1 224 ? 26.866 11.489 -2.356 1.00 33.38 224 LYS A CA 1
ATOM 1794 C C . LYS A 1 224 ? 25.471 11.278 -1.778 1.00 32.76 224 LYS A C 1
ATOM 1795 O O . LYS A 1 224 ? 24.687 10.486 -2.262 1.00 32.06 224 LYS A O 1
ATOM 1801 N N . TYR A 1 225 ? 25.167 12.036 -0.752 1.00 34.26 225 TYR A N 1
ATOM 1802 C CA . TYR A 1 225 ? 23.843 12.024 -0.192 1.00 34.86 225 TYR A CA 1
ATOM 1803 C C . TYR A 1 225 ? 22.722 12.353 -1.198 1.00 34.40 225 TYR A C 1
ATOM 1804 O O . TYR A 1 225 ? 21.650 11.717 -1.201 1.00 33.26 225 TYR A O 1
ATOM 1813 N N . GLU A 1 226 ? 22.938 13.372 -2.038 1.00 32.99 226 GLU A N 1
ATOM 1814 C CA . GLU A 1 226 ? 21.946 13.714 -3.068 1.00 32.51 226 GLU A CA 1
ATOM 1815 C C . GLU A 1 226 ? 21.828 12.609 -4.110 1.00 30.54 226 GLU A C 1
ATOM 1816 O O . GLU A 1 226 ? 20.742 12.312 -4.569 1.00 27.98 226 GLU A O 1
ATOM 1822 N N . LYS A 1 227 ? 22.950 12.008 -4.498 1.00 29.22 227 LYS A N 1
ATOM 1823 C CA . LYS A 1 227 ? 22.870 10.850 -5.395 1.00 30.07 227 LYS A CA 1
ATOM 1824 C C . LYS A 1 227 ? 22.065 9.692 -4.794 1.00 28.37 227 LYS A C 1
ATOM 1825 O O . LYS A 1 227 ? 21.359 8.977 -5.504 1.00 26.56 227 LYS A O 1
ATOM 1831 N N . ILE A 1 228 ? 22.255 9.475 -3.496 1.00 26.39 228 ILE A N 1
ATOM 1832 C CA . ILE A 1 228 ? 21.515 8.419 -2.780 1.00 27.13 228 ILE A CA 1
ATOM 1833 C C . ILE A 1 228 ? 20.022 8.788 -2.822 1.00 27.09 228 ILE A C 1
ATOM 1834 O O . ILE A 1 228 ? 19.225 7.936 -3.185 1.00 28.86 228 ILE A O 1
ATOM 1839 N N . SER A 1 229 ? 19.627 10.033 -2.557 1.00 30.52 229 SER A N 1
ATOM 1840 C CA . SER A 1 229 ? 18.145 10.316 -2.527 1.00 32.36 229 SER A CA 1
ATOM 1841 C C . SER A 1 229 ? 17.604 10.069 -3.904 1.00 31.81 229 SER A C 1
ATOM 1842 O O . SER A 1 229 ? 16.519 9.518 -4.066 1.00 29.75 229 SER A O 1
ATOM 1845 N N . GLU A 1 230 ? 18.350 10.525 -4.917 1.00 31.66 230 GLU A N 1
ATOM 1846 C CA . GLU A 1 230 ? 17.870 10.419 -6.306 1.00 31.75 230 GLU A CA 1
ATOM 1847 C C . GLU A 1 230 ? 17.669 8.966 -6.689 1.00 32.45 230 GLU A C 1
ATOM 1848 O O . GLU A 1 230 ? 16.620 8.617 -7.251 1.00 32.72 230 GLU A O 1
ATOM 1854 N N . LYS A 1 231 ? 18.669 8.111 -6.426 1.00 31.72 231 LYS A N 1
ATOM 1855 C CA . LYS A 1 231 ? 18.551 6.664 -6.734 1.00 33.31 231 LYS A CA 1
ATOM 1856 C C . LYS A 1 231 ? 17.351 5.954 -6.002 1.00 34.06 231 LYS A C 1
ATOM 1857 O O . LYS A 1 231 ? 16.643 5.096 -6.588 1.00 33.78 231 LYS A O 1
ATOM 1863 N N . LYS A 1 232 ? 17.161 6.293 -4.734 1.00 33.52 232 LYS A N 1
ATOM 1864 C CA . LYS A 1 232 ? 15.969 5.843 -3.996 1.00 34.41 232 LYS A CA 1
ATOM 1865 C C . LYS A 1 232 ? 14.664 6.209 -4.721 1.00 35.04 232 LYS A C 1
ATOM 1866 O O . LYS A 1 232 ? 13.833 5.332 -5.038 1.00 35.39 232 LYS A O 1
ATOM 1872 N N . VAL A 1 233 ? 14.506 7.489 -5.036 1.00 35.73 233 VAL A N 1
ATOM 1873 C CA . VAL A 1 233 ? 13.327 7.947 -5.804 1.00 37.11 233 VAL A CA 1
ATOM 1874 C C . VAL A 1 233 ? 13.220 7.252 -7.149 1.00 36.94 233 VAL A C 1
ATOM 1875 O O . VAL A 1 233 ? 12.124 6.837 -7.539 1.00 36.60 233 VAL A O 1
ATOM 1879 N N . ALA A 1 234 ? 14.355 7.052 -7.823 1.00 36.16 234 ALA A N 1
ATOM 1880 C CA . ALA A 1 234 ? 14.373 6.371 -9.128 1.00 35.74 234 ALA A CA 1
ATOM 1881 C C . ALA A 1 234 ? 14.223 4.838 -9.121 1.00 35.53 234 ALA A C 1
ATOM 1882 O O . ALA A 1 234 ? 14.048 4.253 -10.182 1.00 34.42 234 ALA A O 1
ATOM 1884 N N . THR A 1 235 ? 14.291 4.190 -7.943 1.00 33.94 235 THR A N 1
ATOM 1885 C CA . THR A 1 235 ? 14.135 2.734 -7.834 1.00 32.17 235 THR A CA 1
ATOM 1886 C C . THR A 1 235 ? 12.677 2.422 -7.423 1.00 32.54 235 THR A C 1
ATOM 1887 O O . THR A 1 235 ? 12.261 2.679 -6.280 1.00 30.45 235 THR A O 1
ATOM 1891 N N . SER A 1 236 ? 11.892 1.854 -8.342 1.00 32.20 236 SER A N 1
ATOM 1892 C CA . SER A 1 236 ? 10.496 1.538 -8.031 1.00 31.04 236 SER A CA 1
ATOM 1893 C C . SER A 1 236 ? 10.451 0.404 -6.965 1.00 30.06 236 SER A C 1
ATOM 1894 O O . SER A 1 236 ? 11.431 -0.321 -6.761 1.00 28.60 236 SER A O 1
ATOM 1897 N N . ILE A 1 237 ? 9.309 0.245 -6.305 1.00 29.16 237 ILE A N 1
ATOM 1898 C CA . ILE A 1 237 ? 9.168 -0.847 -5.344 1.00 26.93 237 ILE A CA 1
ATOM 1899 C C . ILE A 1 237 ? 9.321 -2.186 -6.080 1.00 27.16 237 ILE A C 1
ATOM 1900 O O . ILE A 1 237 ? 9.970 -3.126 -5.603 1.00 23.79 237 ILE A O 1
ATOM 1905 N N . GLU A 1 238 ? 8.724 -2.270 -7.277 1.00 26.65 238 GLU A N 1
ATOM 1906 C CA . GLU A 1 238 ? 8.828 -3.471 -8.105 1.00 27.13 238 GLU A CA 1
ATOM 1907 C C . GLU A 1 238 ? 10.292 -3.864 -8.331 1.00 27.13 238 GLU A C 1
ATOM 1908 O O . GLU A 1 238 ? 10.636 -5.024 -8.258 1.00 27.13 238 GLU A O 1
ATOM 1914 N N . ALA A 1 239 ? 11.113 -2.882 -8.695 1.00 27.47 239 ALA A N 1
ATOM 1915 C CA . ALA A 1 239 ? 12.528 -3.080 -9.004 1.00 26.79 239 ALA A CA 1
ATOM 1916 C C . ALA A 1 239 ? 13.304 -3.477 -7.767 1.00 24.63 239 ALA A C 1
ATOM 1917 O O . ALA A 1 239 ? 14.031 -4.424 -7.790 1.00 25.51 239 ALA A O 1
ATOM 1919 N N . LEU A 1 240 ? 13.067 -2.803 -6.650 1.00 25.31 240 LEU A N 1
ATOM 1920 C CA . LEU A 1 240 ? 13.708 -3.218 -5.409 1.00 23.90 240 LEU A CA 1
ATOM 1921 C C . LEU A 1 240 ? 13.393 -4.627 -4.990 1.00 24.07 240 LEU A C 1
ATOM 1922 O O . LEU A 1 240 ? 14.280 -5.329 -4.500 1.00 24.52 240 LEU A O 1
ATOM 1927 N N . CYS A 1 241 ? 12.127 -5.041 -5.140 1.00 24.95 241 CYS A N 1
ATOM 1928 C CA . CYS A 1 241 ? 11.652 -6.341 -4.657 1.00 25.29 241 CYS A CA 1
ATOM 1929 C C . CYS A 1 241 ? 11.651 -7.429 -5.749 1.00 26.84 241 CYS A C 1
ATOM 1930 O O . CYS A 1 241 ? 11.270 -8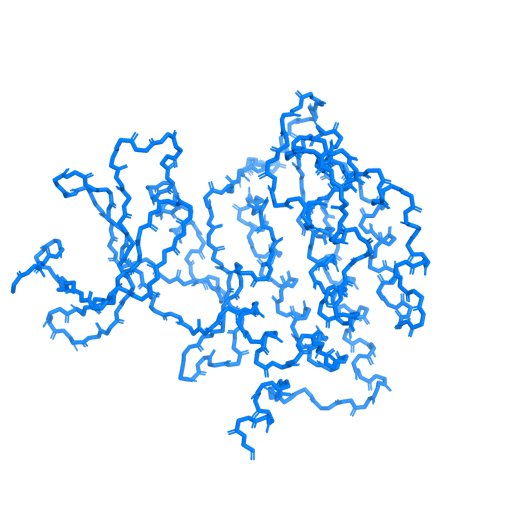.584 -5.510 1.00 24.75 241 CYS A O 1
ATOM 1933 N N . ARG A 1 242 ? 12.118 -7.063 -6.952 1.00 27.20 242 ARG A N 1
ATOM 1934 C CA . ARG A 1 242 ? 12.077 -8.042 -8.086 1.00 28.71 242 ARG A CA 1
ATOM 1935 C C . ARG A 1 242 ? 12.794 -9.326 -7.839 1.00 27.65 242 ARG A C 1
ATOM 1936 O O . ARG A 1 242 ? 13.987 -9.346 -7.519 1.00 30.21 242 ARG A O 1
ATOM 1944 N N . GLY A 1 243 ? 12.070 -10.420 -8.048 1.00 27.71 243 GLY A N 1
ATOM 1945 C CA . GLY A 1 243 ? 12.530 -11.781 -7.819 1.00 27.67 243 GLY A CA 1
ATOM 1946 C C . GLY A 1 243 ? 12.436 -12.229 -6.342 1.00 29.39 243 GLY A C 1
ATOM 1947 O O . GLY A 1 243 ? 12.879 -13.349 -5.987 1.00 29.91 243 GLY A O 1
ATOM 1948 N N . TYR A 1 244 ? 11.878 -11.375 -5.478 1.00 26.32 244 TYR A N 1
ATOM 1949 C CA . TYR A 1 244 ? 11.709 -11.733 -4.053 1.00 25.63 244 TYR A CA 1
ATOM 1950 C C . TYR A 1 244 ? 10.196 -11.899 -3.764 1.00 24.27 244 TYR A C 1
ATOM 1951 O O . TYR A 1 244 ? 9.361 -11.434 -4.562 1.00 24.47 244 TYR A O 1
ATOM 1960 N N . PRO A 1 245 ? 9.836 -12.481 -2.609 1.00 23.13 245 PRO A N 1
ATOM 1961 C CA . PRO A 1 245 ? 8.381 -12.663 -2.418 1.00 23.81 245 PRO A CA 1
ATOM 1962 C C . PRO A 1 245 ? 7.585 -11.366 -2.463 1.00 23.35 245 PRO A C 1
ATOM 1963 O O . PRO A 1 245 ? 8.052 -10.303 -1.982 1.00 20.65 245 PRO A O 1
ATOM 1967 N N . THR A 1 246 ? 6.336 -11.478 -2.920 1.00 23.45 246 THR A N 1
ATOM 1968 C CA . THR A 1 246 ? 5.507 -10.290 -3.102 1.00 23.81 246 THR A CA 1
ATOM 1969 C C . THR A 1 246 ? 5.227 -9.545 -1.783 1.00 22.97 246 THR A C 1
ATOM 1970 O O . THR A 1 246 ? 5.024 -8.321 -1.769 1.00 21.65 246 THR A O 1
ATOM 1974 N N . GLU A 1 247 ? 5.277 -10.286 -0.692 1.00 21.71 247 GLU A N 1
ATOM 1975 C CA . GLU A 1 247 ? 5.111 -9.760 0.628 1.00 22.16 247 GLU A CA 1
ATOM 1976 C C . GLU A 1 247 ? 6.042 -8.528 0.893 1.00 22.29 247 GLU A C 1
ATOM 1977 O O . GLU A 1 247 ? 5.640 -7.543 1.527 1.00 20.71 247 GLU A O 1
ATOM 1983 N N . PHE A 1 248 ? 7.292 -8.552 0.381 1.00 20.27 248 PHE A N 1
ATOM 1984 C CA . PHE A 1 248 ? 8.182 -7.405 0.554 1.00 19.95 248 PHE A CA 1
ATOM 1985 C C . PHE A 1 248 ? 7.731 -6.155 -0.222 1.00 21.29 248 PHE A C 1
ATOM 1986 O O . PHE A 1 248 ? 7.855 -5.042 0.283 1.00 21.54 248 PHE A O 1
ATOM 1994 N N . ALA A 1 249 ? 7.219 -6.317 -1.453 1.00 22.35 249 ALA A N 1
ATOM 1995 C CA . ALA A 1 249 ? 6.654 -5.177 -2.176 1.00 21.62 249 ALA A CA 1
ATOM 1996 C C . ALA A 1 249 ? 5.443 -4.623 -1.417 1.00 22.15 249 ALA A C 1
ATOM 1997 O O . ALA A 1 249 ? 5.314 -3.417 -1.268 1.00 22.33 249 ALA A O 1
ATOM 1999 N N . SER A 1 250 ? 4.595 -5.521 -0.878 1.00 23.38 250 SER A N 1
ATOM 2000 C CA . SER A 1 250 ? 3.373 -5.092 -0.165 1.00 23.13 250 SER A CA 1
ATOM 2001 C C . SER A 1 250 ? 3.738 -4.354 1.116 1.00 24.47 250 SER A C 1
ATOM 2002 O O . SER A 1 250 ? 3.028 -3.458 1.564 1.00 23.42 250 SER A O 1
ATOM 2005 N N . TYR A 1 251 ? 4.834 -4.769 1.739 1.00 22.75 251 TYR A N 1
ATOM 2006 C CA . TYR A 1 251 ? 5.372 -4.034 2.874 1.00 23.03 251 TYR A CA 1
ATOM 2007 C C . TYR A 1 251 ? 5.640 -2.574 2.451 1.00 22.53 251 TYR A C 1
ATOM 2008 O O . TYR A 1 251 ? 5.242 -1.640 3.128 1.00 22.64 251 TYR A O 1
ATOM 2017 N N . PHE A 1 252 ? 6.355 -2.364 1.354 1.00 23.48 252 PHE A N 1
ATOM 2018 C CA . PHE A 1 252 ? 6.653 -0.992 0.940 1.00 22.94 252 PHE A CA 1
ATOM 2019 C C . PHE A 1 252 ? 5.447 -0.243 0.448 1.00 22.56 252 PHE A C 1
ATOM 2020 O O . PHE A 1 252 ? 5.321 0.953 0.692 1.00 23.17 252 PHE A O 1
ATOM 2028 N N . HIS A 1 253 ? 4.541 -0.920 -0.231 1.00 22.23 253 HIS A N 1
ATOM 2029 C CA . HIS A 1 253 ? 3.312 -0.242 -0.617 1.00 23.92 253 HIS A CA 1
ATOM 2030 C C . HIS A 1 253 ? 2.548 0.285 0.560 1.00 23.53 253 HIS A C 1
ATOM 2031 O O . HIS A 1 253 ? 2.068 1.424 0.519 1.00 21.89 253 HIS A O 1
ATOM 2038 N N . TYR A 1 254 ? 2.522 -0.505 1.630 1.00 23.96 254 TYR A N 1
ATOM 2039 C CA . TYR A 1 254 ? 1.769 -0.126 2.803 1.00 24.15 254 TYR A CA 1
ATOM 2040 C C . TYR A 1 254 ? 2.427 1.091 3.425 1.00 26.48 254 TYR A C 1
ATOM 2041 O O . TYR A 1 254 ? 1.728 2.052 3.793 1.00 26.65 254 TYR A O 1
ATOM 2050 N N . CYS A 1 255 ? 3.777 1.066 3.580 1.00 27.39 255 CYS A N 1
ATOM 2051 C CA . CYS A 1 255 ? 4.495 2.222 4.146 1.00 27.65 255 CYS A CA 1
ATOM 2052 C C . CYS A 1 255 ? 4.199 3.526 3.368 1.00 27.41 255 CYS A C 1
ATOM 2053 O O . CYS A 1 255 ? 3.987 4.595 3.953 1.00 25.93 255 CYS A O 1
ATOM 2056 N N . ARG A 1 256 ? 4.166 3.406 2.044 1.00 26.24 256 ARG A N 1
ATOM 2057 C CA . ARG A 1 256 ? 3.989 4.534 1.165 1.00 28.01 256 ARG A CA 1
ATOM 2058 C C . ARG A 1 256 ? 2.558 5.095 1.287 1.00 25.50 256 ARG A C 1
ATOM 2059 O O . ARG A 1 256 ? 2.323 6.246 0.944 1.00 26.03 256 ARG A O 1
ATOM 2067 N N . SER A 1 257 ? 1.631 4.264 1.715 1.00 25.77 257 SER A N 1
ATOM 2068 C CA . SER A 1 257 ? 0.207 4.625 1.891 1.00 25.71 257 SER A CA 1
ATOM 2069 C C . SER A 1 257 ? -0.024 5.387 3.162 1.00 28.42 257 SER A C 1
ATOM 2070 O O . SER A 1 257 ? -1.151 5.930 3.376 1.00 29.45 257 SER A O 1
ATOM 2073 N N . LEU A 1 258 ? 0.984 5.434 4.048 1.00 25.66 258 LEU A N 1
ATOM 2074 C CA . LEU A 1 258 ? 0.732 6.074 5.346 1.00 26.94 258 LEU A CA 1
ATOM 2075 C C . LEU A 1 258 ? 0.869 7.584 5.289 1.00 26.59 258 LEU A C 1
ATOM 2076 O O . LEU A 1 258 ? 1.865 8.122 4.750 1.00 26.46 258 LEU A O 1
ATOM 2081 N N . ARG A 1 259 ? -0.159 8.273 5.776 1.00 27.53 259 ARG A N 1
ATOM 2082 C CA . ARG A 1 259 ? -0.034 9.743 5.920 1.00 29.63 259 ARG A CA 1
ATOM 2083 C C . ARG A 1 259 ? 0.852 10.066 7.153 1.00 29.51 259 ARG A C 1
ATOM 2084 O O . ARG A 1 259 ? 1.166 9.178 7.968 1.00 28.17 259 ARG A O 1
ATOM 2092 N N . PHE A 1 260 ? 1.206 11.338 7.286 1.00 30.08 260 PHE A N 1
ATOM 2093 C CA . PHE A 1 260 ? 2.249 11.786 8.230 1.00 30.70 260 PHE A CA 1
ATOM 2094 C C . PHE A 1 260 ? 1.881 11.283 9.588 1.00 30.29 260 PHE A C 1
ATOM 2095 O O . PHE A 1 260 ? 2.689 10.632 10.251 1.00 27.75 260 PHE A O 1
ATOM 2103 N N . ASP A 1 261 ? 0.624 11.529 9.995 1.00 29.72 261 ASP A N 1
ATOM 2104 C CA . ASP A 1 261 ? 0.244 11.147 11.359 1.00 31.77 261 ASP A CA 1
ATOM 2105 C C . ASP A 1 261 ? -0.452 9.815 11.553 1.00 32.04 261 ASP A C 1
ATOM 2106 O O . ASP A 1 261 ? -0.824 9.496 12.693 1.00 31.53 261 ASP A O 1
ATOM 2111 N N . ASP A 1 262 ? -0.584 8.999 10.480 1.00 31.66 262 ASP A N 1
ATOM 2112 C CA . ASP A 1 262 ? -1.297 7.710 10.617 1.00 31.98 262 ASP A CA 1
ATOM 2113 C C . ASP A 1 262 ? -0.589 6.800 11.590 1.00 32.15 262 ASP A C 1
ATOM 2114 O O . ASP A 1 262 ? 0.683 6.757 11.626 1.00 31.48 262 ASP A O 1
ATOM 2119 N N . LYS A 1 263 ? -1.397 6.045 12.343 1.00 30.32 263 LYS A N 1
ATOM 2120 C CA . LYS A 1 263 ? -0.891 4.951 13.167 1.00 31.32 263 LYS A CA 1
ATOM 2121 C C . LYS A 1 263 ? -0.766 3.699 12.302 1.00 30.96 263 LYS A C 1
ATOM 2122 O O . LYS A 1 263 ? -1.732 3.321 11.636 1.00 29.75 263 LYS A O 1
ATOM 2128 N N . PRO A 1 264 ? 0.458 3.107 12.242 1.00 29.41 264 PRO A N 1
ATOM 2129 C CA . PRO A 1 264 ? 0.617 1.965 11.323 1.00 29.35 264 PRO A CA 1
ATOM 2130 C C . PRO A 1 264 ? -0.179 0.759 11.783 1.00 28.12 264 PRO A C 1
ATOM 2131 O O . PRO A 1 264 ? -0.315 0.549 12.993 1.00 27.53 264 PRO A O 1
ATOM 2135 N N . ASP A 1 265 ? -0.640 -0.050 10.842 1.00 28.14 265 ASP A N 1
ATOM 2136 C CA . ASP A 1 265 ? -1.166 -1.374 11.245 1.00 27.97 265 ASP A CA 1
ATOM 2137 C C . ASP A 1 265 ? -0.068 -2.419 11.315 1.00 27.17 265 ASP A C 1
ATOM 2138 O O . ASP A 1 265 ? 0.110 -3.170 10.367 1.00 27.45 265 ASP A O 1
ATOM 2143 N N . TYR A 1 266 ? 0.675 -2.442 12.428 1.00 27.34 266 TYR A N 1
ATOM 2144 C CA . TYR A 1 266 ? 1.798 -3.366 12.603 1.00 25.79 266 TYR A CA 1
ATOM 2145 C C . TYR A 1 266 ? 1.345 -4.824 12.402 1.00 27.19 266 TYR A C 1
ATOM 2146 O O . TYR A 1 266 ? 2.130 -5.617 11.862 1.00 24.92 266 TYR A O 1
ATOM 2155 N N . SER A 1 267 ? 0.112 -5.192 12.877 1.00 27.27 267 SER A N 1
ATOM 2156 C CA . SER A 1 267 ? -0.474 -6.549 12.719 1.00 27.05 267 SER A CA 1
ATOM 2157 C C . SER A 1 267 ? -0.513 -6.946 11.279 1.00 25.92 267 SER A C 1
ATOM 2158 O O . SER A 1 267 ? -0.178 -8.045 10.952 1.00 26.87 267 SER A O 1
ATOM 2161 N N . TYR A 1 268 ? -0.960 -6.058 10.432 1.00 24.41 268 TYR A N 1
ATOM 2162 C CA . TYR A 1 268 ? -1.055 -6.353 9.036 1.00 23.75 268 TYR A CA 1
ATOM 2163 C C . TYR A 1 268 ? 0.337 -6.721 8.464 1.00 23.87 268 TYR A C 1
ATOM 2164 O O . TYR A 1 268 ? 0.481 -7.751 7.781 1.00 23.04 268 TYR A O 1
ATOM 2173 N N . LEU A 1 269 ? 1.345 -5.892 8.790 1.00 21.63 269 LEU A N 1
ATOM 2174 C CA . LEU A 1 269 ? 2.726 -6.153 8.262 1.00 22.33 269 LEU A CA 1
ATOM 2175 C C . LEU A 1 269 ? 3.270 -7.459 8.780 1.00 22.64 269 LEU A C 1
ATOM 2176 O O . LEU A 1 269 ? 3.882 -8.236 8.024 1.00 21.46 269 LEU A O 1
ATOM 2181 N N . LYS A 1 270 ? 3.128 -7.686 10.082 1.00 21.79 270 LYS A N 1
ATOM 2182 C CA . LYS A 1 270 ? 3.583 -8.965 10.652 1.00 24.15 270 LYS A CA 1
ATOM 2183 C C . LYS A 1 270 ? 2.872 -10.158 10.037 1.00 24.21 270 LYS A C 1
ATOM 2184 O O . LYS A 1 270 ? 3.501 -11.201 9.800 1.00 23.94 270 LYS A O 1
ATOM 2190 N N . ARG A 1 271 ? 1.549 -10.045 9.854 1.00 23.91 271 ARG A N 1
ATOM 2191 C CA . ARG A 1 271 ? 0.778 -11.081 9.220 1.00 24.31 271 ARG A CA 1
ATOM 2192 C C . ARG A 1 271 ? 1.286 -11.407 7.794 1.00 23.10 271 ARG A C 1
ATOM 2193 O O . ARG A 1 271 ? 1.326 -12.557 7.376 1.00 22.44 271 ARG A O 1
ATOM 2201 N N . LEU A 1 272 ? 1.611 -10.412 7.025 1.00 22.56 272 LEU A N 1
ATOM 2202 C CA . LEU A 1 272 ? 2.164 -10.722 5.700 1.00 22.99 272 LEU A CA 1
ATOM 2203 C C . LEU A 1 272 ? 3.315 -11.724 5.820 1.00 22.98 272 LEU A C 1
ATOM 2204 O O . LEU A 1 272 ? 3.307 -12.761 5.177 1.00 23.38 272 LEU A O 1
ATOM 2209 N N . PHE A 1 273 ? 4.267 -11.436 6.710 1.00 23.08 273 PHE A N 1
ATOM 2210 C CA . PHE A 1 273 ? 5.499 -12.218 6.748 1.00 23.26 273 PHE A CA 1
ATOM 2211 C C . PHE A 1 273 ? 5.221 -13.502 7.442 1.00 23.01 273 PHE A C 1
ATOM 2212 O O . PHE A 1 273 ? 5.813 -14.489 7.090 1.00 23.45 273 PHE A O 1
ATOM 2220 N N . ARG A 1 274 ? 4.288 -13.503 8.408 1.00 24.08 274 ARG A N 1
ATOM 2221 C CA . ARG A 1 274 ? 3.980 -14.751 9.149 1.00 25.89 274 ARG A CA 1
ATOM 2222 C C . ARG A 1 274 ? 3.301 -15.746 8.180 1.00 25.43 274 ARG A C 1
ATOM 2223 O O . ARG A 1 274 ? 3.636 -16.931 8.179 1.00 25.05 274 ARG A O 1
ATOM 2231 N N . ASP A 1 275 ? 2.355 -15.274 7.359 1.00 23.67 275 ASP A N 1
ATOM 2232 C CA . ASP A 1 275 ? 1.687 -16.172 6.418 1.00 23.75 275 ASP A CA 1
ATOM 2233 C C . ASP A 1 275 ? 2.661 -16.704 5.363 1.00 23.82 275 ASP A C 1
ATOM 2234 O O . ASP A 1 275 ? 2.603 -17.900 4.977 1.00 24.92 275 ASP A O 1
ATOM 2239 N N . LEU A 1 276 ? 3.558 -15.836 4.911 1.00 22.67 276 LEU A N 1
ATOM 2240 C CA . LEU A 1 276 ? 4.614 -16.304 3.997 1.00 22.07 276 LEU A CA 1
ATOM 2241 C C . LEU A 1 276 ? 5.468 -17.404 4.663 1.00 22.47 276 LEU A C 1
ATOM 2242 O O . LEU A 1 276 ? 5.689 -18.502 4.077 1.00 22.37 276 LEU A O 1
ATOM 2247 N N . PHE A 1 277 ? 5.922 -17.162 5.904 1.00 23.40 277 PHE A N 1
ATOM 2248 C CA . PHE A 1 277 ? 6.704 -18.150 6.620 1.00 23.95 277 PHE A CA 1
ATOM 2249 C C . PHE A 1 277 ? 6.023 -19.536 6.662 1.00 25.90 277 PHE A C 1
ATOM 2250 O O . PHE A 1 277 ? 6.650 -20.551 6.433 1.00 25.65 277 PHE A O 1
ATOM 2258 N N . ILE A 1 278 ? 4.731 -19.555 6.989 1.00 26.03 278 ILE A N 1
ATOM 2259 C CA . ILE A 1 278 ? 3.965 -20.789 7.095 1.00 27.96 278 ILE A CA 1
ATOM 2260 C C . ILE A 1 278 ? 3.899 -21.481 5.707 1.00 28.38 278 ILE A C 1
ATOM 2261 O O . ILE A 1 278 ? 4.159 -22.696 5.584 1.00 27.50 278 ILE A O 1
ATOM 2266 N N . ARG A 1 279 ? 3.599 -20.683 4.682 1.00 27.59 279 ARG A N 1
ATOM 2267 C CA . ARG A 1 279 ? 3.416 -21.189 3.326 1.00 29.80 279 ARG A CA 1
ATOM 2268 C C . ARG A 1 279 ? 4.712 -21.791 2.781 1.00 30.75 279 ARG A C 1
ATOM 2269 O O . ARG A 1 279 ? 4.662 -22.719 1.987 1.00 30.79 279 ARG A O 1
ATOM 2277 N N . GLU A 1 280 ? 5.853 -21.275 3.218 1.00 28.82 280 GLU A N 1
ATOM 2278 C CA . GLU A 1 280 ? 7.153 -21.824 2.795 1.00 30.88 280 GLU A CA 1
ATOM 2279 C C . GLU A 1 280 ? 7.522 -23.161 3.440 1.00 30.88 280 GLU A C 1
ATOM 2280 O O . GLU A 1 280 ? 8.506 -23.787 3.035 1.00 30.81 280 GLU A O 1
ATOM 2286 N N . GLY A 1 281 ? 6.795 -23.509 4.507 1.00 30.50 281 GLY A N 1
ATOM 2287 C CA . GLY A 1 281 ? 7.031 -24.686 5.324 1.00 30.78 281 GLY A CA 1
ATOM 2288 C C . GLY A 1 281 ? 8.160 -24.586 6.324 1.00 30.47 281 GLY A C 1
ATOM 2289 O O . GLY A 1 281 ? 8.629 -25.617 6.810 1.00 30.05 281 GLY A O 1
ATOM 2290 N N . PHE A 1 282 ? 8.621 -23.380 6.642 1.00 29.93 282 PHE A N 1
ATOM 2291 C CA . PHE A 1 282 ? 9.808 -23.304 7.471 1.00 31.22 282 PHE A CA 1
ATOM 2292 C C . PHE A 1 282 ? 9.393 -23.660 8.866 1.00 31.13 282 PHE A C 1
ATOM 2293 O O . PHE A 1 282 ? 8.236 -23.444 9.231 1.00 31.68 282 PHE A O 1
ATOM 2301 N N . GLN A 1 283 ? 10.320 -24.187 9.657 1.00 32.05 283 GLN A N 1
ATOM 2302 C CA . GLN A 1 283 ? 9.983 -24.259 11.082 1.00 33.46 283 GLN A CA 1
ATOM 2303 C C . GLN A 1 283 ? 10.536 -23.056 11.846 1.00 30.72 283 GLN A C 1
ATOM 2304 O O . GLN A 1 283 ? 11.694 -22.699 11.704 1.00 30.66 283 GLN A O 1
ATOM 2310 N N . PHE A 1 284 ? 9.682 -22.490 12.683 1.00 29.38 284 PHE A N 1
ATOM 2311 C CA . PHE A 1 284 ? 10.037 -21.347 13.503 1.00 29.69 284 PHE A CA 1
ATOM 2312 C C . PHE A 1 284 ? 10.762 -21.853 14.751 1.00 30.05 284 PHE A C 1
ATOM 2313 O O . PHE A 1 284 ? 10.149 -22.051 15.802 1.00 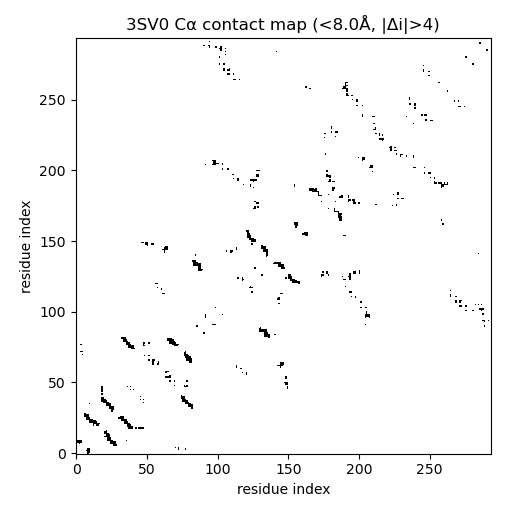29.87 284 PHE A O 1
ATOM 2321 N N . ASP A 1 285 ? 12.072 -22.080 14.599 1.00 29.54 285 ASP A N 1
ATOM 2322 C CA . ASP A 1 285 ? 12.878 -22.714 15.623 1.00 30.79 285 ASP A CA 1
ATOM 2323 C C . ASP A 1 285 ? 13.808 -21.582 15.926 1.00 32.15 285 ASP A C 1
ATOM 2324 O O . ASP A 1 285 ? 13.592 -20.410 15.465 1.00 34.51 285 ASP A O 1
ATOM 2329 N N . TYR A 1 286 ? 14.862 -21.638 16.657 1.00 30.46 286 TYR A N 1
ATOM 2330 C CA . TYR A 1 286 ? 15.273 -20.132 16.384 1.00 30.28 286 TYR A CA 1
ATOM 2331 C C . TYR A 1 286 ? 16.587 -20.133 15.620 1.00 28.52 286 TYR A C 1
ATOM 2332 O O . TYR A 1 286 ? 17.521 -19.495 16.006 1.00 25.16 286 TYR A O 1
ATOM 2341 N N . VAL A 1 287 ? 16.598 -20.879 14.527 1.00 27.41 287 VAL A N 1
ATOM 2342 C CA . VAL A 1 287 ? 17.849 -21.297 13.937 1.00 27.01 287 VAL A CA 1
ATOM 2343 C C . VAL A 1 287 ? 18.128 -20.369 12.796 1.00 26.98 287 VAL A C 1
ATOM 2344 O O . VAL A 1 287 ? 17.665 -20.593 11.660 1.00 27.46 287 VAL A O 1
ATOM 2348 N N . PHE A 1 288 ? 18.832 -19.287 13.117 1.00 25.26 288 PHE A N 1
ATOM 2349 C CA . PHE A 1 288 ? 19.161 -18.279 12.120 1.00 25.11 288 PHE A CA 1
ATOM 2350 C C . PHE A 1 288 ? 20.347 -18.781 11.303 1.00 25.48 288 PHE A C 1
ATOM 2351 O O . PHE A 1 288 ? 20.921 -19.809 11.652 1.00 24.67 288 PHE A O 1
ATOM 2359 N N . ASP A 1 289 ? 20.693 -18.068 10.227 1.00 25.70 289 ASP A N 1
ATOM 2360 C CA . ASP A 1 289 ? 21.837 -18.552 9.385 1.00 27.12 289 ASP A CA 1
ATOM 2361 C C . ASP A 1 289 ? 23.067 -18.702 10.219 1.00 27.15 289 ASP A C 1
ATOM 2362 O O . ASP A 1 289 ? 23.796 -19.697 10.090 1.00 29.27 289 ASP A O 1
ATOM 2367 N N . TRP A 1 290 ? 23.315 -17.750 11.104 1.00 27.52 290 TRP A N 1
ATOM 2368 C CA . TRP A 1 290 ? 24.513 -17.814 11.935 1.00 28.03 290 TRP A CA 1
ATOM 2369 C C . TRP A 1 290 ? 24.454 -18.920 12.970 1.00 29.17 290 TRP A C 1
ATOM 2370 O O . TRP A 1 290 ? 25.493 -19.452 13.340 1.00 28.26 290 TRP A O 1
ATOM 2381 N N . THR A 1 291 ? 23.253 -19.217 13.487 1.00 28.62 291 THR A N 1
ATOM 2382 C CA . THR A 1 291 ? 23.060 -20.347 14.366 1.00 31.22 291 THR A CA 1
ATOM 2383 C C . THR A 1 291 ? 23.449 -21.714 13.677 1.00 33.93 291 THR A C 1
ATOM 2384 O O . THR A 1 291 ? 24.221 -22.481 14.232 1.00 35.09 291 THR A O 1
ATOM 2388 N N . ILE A 1 292 ? 22.929 -21.997 12.482 1.00 36.64 292 ILE A N 1
ATOM 2389 C CA . ILE A 1 292 ? 23.303 -23.226 11.769 1.00 40.66 292 ILE A CA 1
ATOM 2390 C C . ILE A 1 292 ? 24.795 -23.245 11.454 1.00 41.57 292 ILE A C 1
ATOM 2391 O O . ILE A 1 292 ? 25.437 -24.311 11.563 1.00 41.80 292 ILE A O 1
ATOM 2396 N N . LEU A 1 293 ? 25.332 -22.082 11.083 1.00 42.49 293 LEU A N 1
ATOM 2397 C CA . LEU A 1 293 ? 26.747 -21.958 10.686 1.00 44.85 293 LEU A CA 1
ATOM 2398 C C . LEU A 1 293 ? 27.744 -22.279 11.825 1.00 47.92 293 LEU A C 1
ATOM 2399 O O . LEU A 1 293 ? 28.793 -22.914 11.585 1.00 48.66 293 LEU A O 1
ATOM 2404 N N . LYS A 1 294 ? 27.390 -21.876 13.049 1.00 50.46 294 LYS A N 1
ATOM 2405 C CA . LYS A 1 294 ? 28.231 -22.107 14.226 1.00 54.03 294 LYS A CA 1
ATOM 2406 C C . LYS A 1 294 ? 28.113 -23.516 14.777 1.00 56.19 294 LYS A C 1
ATOM 2407 O O . LYS A 1 294 ? 28.572 -23.786 15.883 1.00 57.72 294 LYS A O 1
ATOM 2413 N N . TYR A 1 295 ? 27.496 -24.416 14.019 1.00 58.62 295 TYR A N 1
ATOM 2414 C CA . TYR A 1 295 ? 27.234 -25.759 14.505 1.00 60.36 295 TYR A CA 1
ATOM 2415 C C . TYR A 1 295 ? 26.665 -26.687 13.439 1.00 61.43 295 TYR A C 1
ATOM 2416 O O . TYR A 1 295 ? 26.922 -27.896 13.458 1.00 63.16 295 TYR A O 1
#

Sequence (294 aa):
EPRVGNKFRLGRKIGSGSFGEIYLGTNIQTNEEVAIKLENVKTKHPQLLYESKIYRILQGGTGIPNVRWFGVEGDYNVLVMDLLGPSLEDLFNFCSRKLSLKTVLMLADQMINRVEFVHSKSFLHRDIKPDNFLMGLGRRANQVYIIDFGLAKKYRDTSTHQHIPYRENKNLTGTARYASVNTHLGIEQSRRDDLESLGYVLMYFLRGSLPWQGLKAGTKKQKYEKISEKKVATSIEALCRGYPTEFASYFHYCRSLRFDDKPDYSYLKRLFRDLFIREGFQFDYVFDWTILKY

Organism: Oryza sativa subsp. japonica (NCBI:txid39947)

B-factor: mean 35.59, std 13.12, range [16.71, 84.39]

CATH classification: 3.30.200.20 (+1 more: 1.10.510.10)

Solvent-accessible surface area: 14706 Å² total; per-residue (Å²): 174,78,142,5,24,118,96,8,99,49,37,193,113,78,30,78,41,101,23,22,56,30,40,41,0,25,26,64,122,90,104,83,90,0,6,0,24,21,0,40,64,134,35,157,138,80,25,0,116,75,8,2,105,0,4,163,68,0,122,64,14,77,4,9,2,71,42,86,62,56,14,94,62,76,82,89,17,3,0,0,2,28,47,28,12,63,7,1,32,77,6,0,77,97,9,102,86,131,2,52,32,38,1,0,4,1,0,0,42,18,0,0,56,7,2,61,47,1,2,57,83,3,7,0,1,37,17,4,41,2,70,6,0,30,5,5,85,66,231,145,53,47,52,0,21,0,21,42,0,11,50,5,60,87,1,17,63,78,100,97,102,138,33,37,107,112,121,89,132,57,136,54,62,29,46,24,80,11,7,1,36,39,6,14,101,6,24,10,15,0,12,32,3,4,0,28,10,0,1,15,0,2,0,0,0,10,64,16,50,3,38,4,47,77,33,172,46,66,77,169,162,103,86,34,81,92,14,8,109,82,8,99,86,25,60,25,93,35,6,7,152,80,67,35,106,18,2,19,32,2,10,79,42,8,168,67,11,179,25,80,43,127,4,69,10,50,77,0,41,122,32,4,130,50,8,10,106,157,88,63,59,132,89,38,104,30,2,22,16,38,98,112,133,178

Foldseek 3Di:
DDDDPNFKHWADFPAADPQGTKTWIAGPVPRHIWIKHKGFPPDPQHFQVVQLVLLVLLPPDFQRWHWDDWDDDDGITMTITHDFAQFQVVVCVVLVLAWALLQLLLVVLQVLSQLLSSVLSQKHQQADARRQWTQGDDPSNLHIHGDDSSVMDGQADNVPRHGDDKDFQADQDYDLQQFDLSSLRRIDADSLRSQSSVLSRSLSRHVSHFPLPPDDDDDDVRSSVSSSVVVVVQQLCNSQPPHDCLSSVSNVQSVPDDRSDDHPSVVNSVSSVVVSVVVVDDVDSQTSSNVVVD

Secondary structure (DSSP, 8-state):
--EETTTEE-----EE-SS-EEEEEEETTT--EEEEEEEETT-SS--HHHHHHHHHHTTTSTT-PPEEEEEEETTEEEEEEE----BHHHHHHHTTT---HHHHHHHHHHHHHHHHHHHHTTEE-----GGGEEE--GGGTTPEEE---TT-EE-B-TTT-PBPPP---PPP-S-TTT--HHHHTTPPP-HHHHHHHHHHHHHHHHHSS-TTSS---SSHHHHHHHHHHHHHHS-HHHHHTTS-HHHHHHHHHHHT--TTPPP-HHHHHHHHHHHHHHTT---SS--HHHHHT-

Nearest PDB structures (foldseek):
  3sv0-assembly1_A  TM=1.003E+00  e=6.756E-57  Oryza sativa Japonica Group
  5fqd-assembly1_C  TM=9.903E-01  e=3.753E-45  Homo sapiens
  7qr9-assembly2_B  TM=9.777E-01  e=4.569E-46  Homo sapiens
  9b3s-assembly1_B  TM=9.797E-01  e=1.930E-45  Homo sapiens
  5cyz-assembly1_A  TM=9.883E-01  e=2.029E-43  Saccharomyces cerevisiae S288C